Protein AF-A0A8S2KNG5-F1 (afdb_monomer)

Foldseek 3Di:
DWQLAFDFAWPLLLVLLVCCLVPFLLPCVVSVVVVPPDDPDDDDRDTHSFHDHDPDTAGATPVLSVLSVVLSVLLVVLSVCLVPDDPVVLLVSLVVNLVVLVVVLVVLCCVAVVVVVCVVPSYVDNDLLSLLNSLSSLVVVLVVLVRSLVSSLVSSVVSVPVDPDDDDDDDQDPSNVVSVVSSVVSSVSSVVSSVVSLVVLLVVLLVQLLVLLVPDDQDDDPVDPSLVSNLVSVVVSCVSNVVHHTLVSVLVSVQVSLVSNLVSVLVSCVVVVHDCPPDPSNVSVVRSVVSNVVSQLVRPSRVPRDSPSVCSCVVVVPPPPDPDD

Mean predicted aligned error: 8.54 Å

Organism: NCBI:txid1234261

InterPro domains:
  IPR012501 Vacuolar protein sorting-associated protein 54, C-terminal [PF07928] (55-207)
  IPR039745 Vacuolar protein sorting-associated protein 54 [PTHR12965] (1-303)

Structure (mmCIF, N/CA/C/O backbone):
data_AF-A0A8S2KNG5-F1
#
_entry.id   AF-A0A8S2KNG5-F1
#
loop_
_atom_site.group_PDB
_atom_site.id
_atom_site.type_symbol
_atom_site.label_atom_id
_atom_site.label_alt_id
_atom_site.label_comp_id
_atom_site.label_asym_id
_atom_site.label_entity_id
_atom_site.label_seq_id
_atom_site.pdbx_PDB_ins_code
_atom_site.Cartn_x
_atom_site.Cartn_y
_atom_site.Cartn_z
_atom_site.occupancy
_atom_site.B_iso_or_equiv
_atom_site.auth_seq_id
_atom_site.auth_comp_id
_atom_site.auth_asym_id
_atom_site.auth_atom_id
_atom_site.pdbx_PDB_model_num
ATOM 1 N N . SER A 1 1 ? -10.055 5.382 -20.028 1.00 69.31 1 SER A N 1
ATOM 2 C CA . SER A 1 1 ? -9.806 5.884 -18.661 1.00 69.31 1 SER A CA 1
ATOM 3 C C . SER A 1 1 ? -9.623 4.692 -17.727 1.00 69.31 1 SER A C 1
ATOM 5 O O . SER A 1 1 ? -10.227 3.654 -17.971 1.00 69.31 1 SER A O 1
ATOM 7 N N . GLU A 1 2 ? -8.730 4.788 -16.739 1.00 85.25 2 GLU A N 1
ATOM 8 C CA . GLU A 1 2 ? -8.385 3.677 -15.829 1.00 85.25 2 GLU A CA 1
ATOM 9 C C . GLU A 1 2 ? -9.417 3.536 -14.703 1.00 85.25 2 GLU A C 1
ATOM 11 O O . GLU A 1 2 ? -9.657 4.494 -13.975 1.00 85.25 2 GLU A O 1
ATOM 16 N N . GLN A 1 3 ? -10.007 2.349 -14.536 1.00 86.56 3 GLN A N 1
ATOM 17 C CA . GLN A 1 3 ? -11.081 2.114 -13.561 1.00 86.56 3 GLN A CA 1
ATOM 18 C C . GLN A 1 3 ? -10.587 1.622 -12.195 1.00 86.56 3 GLN A C 1
ATOM 20 O O . GLN A 1 3 ? -11.418 1.441 -11.303 1.00 86.56 3 GLN A O 1
ATOM 25 N N . TRP A 1 4 ? -9.278 1.397 -12.027 1.00 89.94 4 TRP A N 1
ATOM 26 C CA . TRP A 1 4 ? -8.682 0.905 -10.778 1.00 89.94 4 TRP A CA 1
ATOM 27 C C . TRP A 1 4 ? -9.330 -0.400 -10.313 1.00 89.94 4 TRP A C 1
ATOM 29 O O . TRP A 1 4 ? -9.795 -0.543 -9.181 1.00 89.94 4 TRP A O 1
ATOM 39 N N . ARG A 1 5 ? -9.392 -1.357 -11.239 1.00 90.12 5 ARG A N 1
ATOM 40 C CA . ARG A 1 5 ? -9.877 -2.715 -10.993 1.00 90.12 5 ARG A CA 1
ATOM 41 C C . ARG A 1 5 ? -8.753 -3.698 -11.250 1.00 90.12 5 ARG A C 1
ATOM 43 O O . ARG A 1 5 ? -7.925 -3.456 -12.122 1.00 90.12 5 ARG A O 1
ATOM 50 N N . GLN A 1 6 ? -8.770 -4.802 -10.511 1.00 90.75 6 GLN A N 1
ATOM 51 C CA . GLN A 1 6 ? -7.919 -5.946 -10.803 1.00 90.75 6 GLN A CA 1
ATOM 52 C C . GLN A 1 6 ? -8.128 -6.380 -12.252 1.00 90.75 6 GLN A C 1
ATOM 54 O O . GLN A 1 6 ? -9.269 -6.520 -12.704 1.00 90.75 6 GLN A O 1
ATOM 59 N N . VAL A 1 7 ? -7.022 -6.594 -12.951 1.00 90.75 7 VAL A N 1
ATOM 60 C CA . VAL A 1 7 ? -7.004 -7.227 -14.264 1.00 90.75 7 VAL A CA 1
ATOM 61 C C . VAL A 1 7 ? -6.206 -8.516 -14.210 1.00 90.75 7 VAL A C 1
ATOM 63 O O . VAL A 1 7 ? -5.315 -8.672 -13.377 1.00 90.75 7 VAL A O 1
ATOM 66 N N . GLN A 1 8 ? -6.537 -9.432 -15.114 1.00 90.31 8 GLN A N 1
ATOM 67 C CA . GLN A 1 8 ? -5.766 -10.652 -15.288 1.00 90.31 8 GLN A CA 1
ATOM 68 C C . GLN A 1 8 ? -4.401 -10.321 -15.877 1.00 90.31 8 GLN A C 1
ATOM 70 O O . GLN A 1 8 ? -4.278 -9.491 -16.780 1.00 90.31 8 GLN A O 1
ATOM 75 N N . VAL A 1 9 ? -3.384 -10.994 -15.360 1.00 89.56 9 VAL A N 1
ATOM 76 C CA . VAL A 1 9 ? -2.005 -10.868 -15.798 1.00 89.56 9 VAL A CA 1
ATOM 77 C C . VAL A 1 9 ? -1.760 -11.884 -16.913 1.00 89.56 9 VAL A C 1
ATOM 79 O O . VAL A 1 9 ? -1.853 -13.096 -16.683 1.00 89.56 9 VAL A O 1
ATOM 82 N N . PRO A 1 10 ? -1.461 -11.430 -18.144 1.00 89.06 10 PRO A N 1
ATOM 83 C CA . PRO A 1 10 ? -1.154 -12.336 -19.238 1.00 89.06 10 PRO A CA 1
ATOM 84 C C . PRO A 1 10 ? 0.074 -13.185 -18.907 1.00 89.06 10 PRO A C 1
ATOM 86 O O . PRO A 1 10 ? 1.085 -12.662 -18.438 1.00 89.06 10 PRO A O 1
ATOM 89 N N . ARG A 1 11 ? 0.023 -14.483 -19.221 1.00 86.19 11 ARG A N 1
ATOM 90 C CA . ARG A 1 11 ? 1.151 -15.402 -19.011 1.00 86.19 11 ARG A CA 1
ATOM 91 C C . ARG A 1 11 ? 2.477 -14.901 -19.606 1.00 86.19 11 ARG A C 1
ATOM 93 O O . ARG A 1 11 ? 3.472 -14.992 -18.895 1.00 86.19 11 ARG A O 1
ATOM 100 N N . PRO A 1 12 ? 2.520 -14.309 -20.820 1.00 86.81 12 PRO A N 1
ATOM 101 C CA . PRO A 1 12 ? 3.762 -13.743 -21.351 1.00 86.81 12 PRO A CA 1
ATOM 102 C C . PRO A 1 12 ? 4.354 -12.641 -20.464 1.00 86.81 12 PRO A C 1
ATOM 104 O O . PRO A 1 12 ? 5.568 -12.558 -20.316 1.00 86.81 12 PRO A O 1
ATOM 107 N N . LEU A 1 13 ? 3.504 -11.823 -19.832 1.00 89.44 13 LEU A N 1
ATOM 108 C CA . LEU A 1 13 ? 3.948 -10.779 -18.909 1.00 89.44 13 LEU A CA 1
ATOM 109 C C . LEU A 1 13 ? 4.536 -11.401 -17.640 1.00 89.44 13 LEU A C 1
ATOM 111 O O . LEU A 1 13 ? 5.607 -10.983 -17.215 1.00 89.44 13 LEU A O 1
ATOM 115 N N . GLN A 1 14 ? 3.897 -12.434 -17.083 1.00 92.12 14 GLN A N 1
ATOM 116 C CA . GLN A 1 14 ? 4.452 -13.159 -15.936 1.00 92.12 14 GLN A CA 1
ATOM 117 C C . GLN A 1 14 ? 5.803 -13.806 -16.275 1.00 92.12 14 GLN A C 1
ATOM 119 O O . GLN A 1 14 ? 6.742 -13.683 -15.503 1.00 92.12 14 GLN A O 1
ATOM 124 N N . THR A 1 15 ? 5.947 -14.411 -17.457 1.00 89.94 15 THR A N 1
ATOM 125 C CA . THR A 1 15 ? 7.233 -14.970 -17.904 1.00 89.94 15 THR A CA 1
ATOM 126 C C . THR A 1 15 ? 8.327 -13.902 -17.995 1.00 89.94 15 THR A C 1
ATOM 128 O O . THR A 1 15 ? 9.471 -14.169 -17.632 1.00 89.94 15 THR A O 1
ATOM 131 N N . LEU A 1 16 ? 7.991 -12.682 -18.429 1.00 91.25 16 LEU A N 1
ATOM 132 C CA . LEU A 1 16 ? 8.929 -11.555 -18.427 1.00 91.25 16 LEU A CA 1
ATOM 133 C C . LEU A 1 16 ? 9.311 -11.137 -17.000 1.00 91.25 16 LEU A C 1
ATOM 135 O O . LEU A 1 16 ? 10.488 -10.897 -16.741 1.00 91.25 16 LEU A O 1
ATOM 139 N N . VAL A 1 17 ? 8.350 -11.097 -16.071 1.00 93.06 17 VAL A N 1
ATOM 140 C CA . VAL A 1 17 ? 8.605 -10.840 -14.642 1.00 93.06 17 VAL A CA 1
ATOM 141 C C . VAL A 1 17 ? 9.570 -11.879 -14.065 1.00 93.06 17 VAL A C 1
ATOM 143 O O . VAL A 1 17 ? 10.596 -11.501 -13.497 1.00 93.06 17 VAL A O 1
ATOM 146 N N . ASP A 1 18 ? 9.288 -13.168 -14.270 1.00 92.19 18 ASP A N 1
ATOM 147 C CA . ASP A 1 18 ? 10.110 -14.280 -13.776 1.00 92.19 18 ASP A CA 1
ATOM 148 C C . ASP A 1 18 ? 11.538 -14.202 -14.335 1.00 92.19 18 ASP A C 1
ATOM 150 O O . ASP A 1 18 ? 12.525 -14.369 -13.615 1.00 92.19 18 ASP A O 1
ATOM 154 N N . HIS A 1 19 ? 11.661 -13.881 -15.624 1.00 91.44 19 HIS A N 1
ATOM 155 C CA . HIS A 1 19 ? 12.951 -13.728 -16.278 1.00 91.44 19 HIS A CA 1
ATOM 156 C C . HIS A 1 19 ? 13.744 -12.531 -15.750 1.00 91.44 19 HIS A C 1
ATOM 158 O O . HIS A 1 19 ? 14.931 -12.666 -15.467 1.00 91.44 19 HIS A O 1
ATOM 164 N N . ILE A 1 20 ? 13.115 -11.362 -15.589 1.00 92.88 20 ILE A N 1
ATOM 165 C CA . ILE A 1 20 ? 13.776 -10.178 -15.017 1.00 92.88 20 ILE A CA 1
ATOM 166 C C . ILE A 1 20 ? 14.240 -10.459 -13.588 1.00 92.88 20 ILE A C 1
ATOM 168 O O . ILE A 1 20 ? 15.324 -10.025 -13.197 1.00 92.88 20 ILE A O 1
ATOM 172 N N . GLN A 1 21 ? 13.447 -11.198 -12.813 1.00 91.06 21 GLN A N 1
ATOM 173 C CA . GLN A 1 21 ? 13.798 -11.566 -11.447 1.00 91.06 21 GLN A CA 1
ATOM 174 C C . GLN A 1 21 ? 15.063 -12.432 -11.389 1.00 91.06 21 GLN A C 1
ATOM 176 O O . GLN A 1 21 ? 15.907 -12.202 -10.524 1.00 91.06 21 GLN A O 1
ATOM 181 N N . LEU A 1 22 ? 15.195 -13.408 -12.291 1.00 90.00 22 LEU A N 1
ATOM 182 C CA . LEU A 1 22 ? 16.331 -14.334 -12.318 1.00 90.00 22 LEU A CA 1
ATOM 183 C C . LEU A 1 22 ? 17.567 -13.740 -13.004 1.00 90.00 22 LEU A C 1
ATOM 185 O O . LEU A 1 22 ? 18.679 -13.890 -12.507 1.00 90.00 22 LEU A O 1
ATOM 189 N N . ASN A 1 23 ? 17.366 -13.055 -14.131 1.00 88.38 23 ASN A N 1
ATOM 190 C CA . ASN A 1 23 ? 18.429 -12.732 -15.084 1.00 88.38 23 ASN A CA 1
ATOM 191 C C . ASN A 1 23 ? 18.629 -11.221 -15.295 1.00 88.38 23 ASN A C 1
ATOM 193 O O . ASN A 1 23 ? 19.585 -10.820 -15.958 1.00 88.38 23 ASN A O 1
ATOM 197 N N . GLY A 1 24 ? 17.739 -10.370 -14.777 1.00 87.38 24 GLY A N 1
ATOM 198 C CA . GLY A 1 24 ? 17.749 -8.927 -15.031 1.00 87.38 24 GLY A CA 1
ATOM 199 C C . GLY A 1 24 ? 17.284 -8.540 -16.443 1.00 87.38 24 GLY A C 1
ATOM 200 O O . GLY A 1 24 ? 16.958 -9.383 -17.280 1.00 87.38 24 GLY A O 1
ATOM 201 N N . PHE A 1 25 ? 17.243 -7.231 -16.714 1.00 88.44 25 PHE A N 1
ATOM 202 C CA . PHE A 1 25 ? 16.738 -6.699 -17.988 1.00 88.44 25 PHE A CA 1
ATOM 203 C C . PHE A 1 25 ? 17.677 -6.925 -19.179 1.00 88.44 25 PHE A C 1
ATOM 205 O O . PHE A 1 25 ? 17.204 -7.068 -20.299 1.00 88.44 25 PHE A O 1
ATOM 212 N N . ILE A 1 26 ? 18.991 -6.999 -18.949 1.00 81.69 26 ILE A N 1
ATOM 213 C CA . ILE A 1 26 ? 19.985 -7.124 -20.030 1.00 81.69 26 ILE A CA 1
ATOM 214 C C . ILE A 1 26 ? 19.892 -8.457 -20.790 1.00 81.69 26 ILE A C 1
ATOM 216 O O . ILE A 1 26 ? 20.353 -8.562 -21.917 1.00 81.69 26 ILE A O 1
ATOM 220 N N . ASN A 1 27 ? 19.276 -9.475 -20.184 1.00 79.31 27 ASN A N 1
ATOM 221 C CA . ASN A 1 27 ? 19.134 -10.806 -20.772 1.00 79.31 27 ASN A CA 1
ATOM 222 C C . ASN A 1 27 ? 17.769 -11.022 -21.457 1.00 79.31 27 ASN A C 1
ATOM 224 O O . ASN A 1 27 ? 17.483 -12.126 -21.914 1.00 79.31 27 ASN A O 1
ATOM 228 N N . ILE A 1 28 ? 16.889 -10.012 -21.491 1.00 77.25 28 ILE A N 1
ATOM 229 C CA . ILE A 1 28 ? 15.501 -10.159 -21.973 1.00 77.25 28 ILE A CA 1
ATOM 230 C C . ILE A 1 28 ? 15.413 -10.518 -23.466 1.00 77.25 28 ILE A C 1
ATOM 232 O O . ILE A 1 28 ? 14.434 -11.143 -23.879 1.00 77.25 28 ILE A O 1
ATOM 236 N N . ASP A 1 29 ? 16.415 -10.171 -24.274 1.00 65.12 29 ASP A N 1
ATOM 237 C CA . ASP A 1 29 ? 16.400 -10.353 -25.735 1.00 65.12 29 ASP A CA 1
ATOM 238 C C . ASP A 1 29 ? 16.206 -11.818 -26.175 1.00 65.12 29 ASP A C 1
ATOM 240 O O . ASP A 1 29 ? 15.740 -12.092 -27.281 1.00 65.12 29 ASP A O 1
ATOM 244 N N . GLN A 1 30 ? 16.501 -12.781 -25.296 1.00 55.75 30 GLN A N 1
ATOM 245 C CA . GLN A 1 30 ? 16.321 -14.209 -25.570 1.00 55.75 30 GLN A CA 1
ATOM 246 C C . GLN A 1 30 ? 14.852 -14.666 -25.537 1.00 55.75 30 GLN A C 1
ATOM 248 O O . GLN A 1 30 ? 14.529 -15.713 -26.095 1.00 55.75 30 GLN A O 1
ATOM 253 N N . LEU A 1 31 ? 13.950 -13.899 -24.913 1.00 59.91 31 LEU A N 1
ATOM 254 C CA . LEU A 1 31 ? 12.523 -14.234 -24.811 1.00 59.91 31 LEU A CA 1
ATOM 255 C C . LEU A 1 31 ? 11.660 -13.591 -25.902 1.00 59.91 31 LEU A C 1
ATOM 257 O O . LEU A 1 31 ? 10.589 -14.111 -26.219 1.00 59.91 31 LEU A O 1
ATOM 261 N N . SER A 1 32 ? 12.097 -12.475 -26.489 1.00 50.78 32 SER A N 1
ATOM 262 C CA . SER A 1 32 ? 11.329 -11.762 -27.518 1.00 50.78 32 SER A CA 1
ATOM 263 C C . SER A 1 32 ? 11.305 -12.522 -28.849 1.00 50.78 32 SER A C 1
ATOM 265 O O . SER A 1 32 ? 10.243 -12.614 -29.464 1.00 50.78 32 SER A O 1
ATOM 267 N N . MET A 1 33 ? 12.408 -13.178 -29.243 1.00 41.44 33 MET A N 1
ATOM 268 C CA . MET A 1 33 ? 12.454 -14.019 -30.455 1.00 41.44 33 MET A CA 1
ATOM 269 C C . MET A 1 33 ? 11.446 -15.182 -30.426 1.00 41.44 33 MET A C 1
ATOM 271 O O . MET A 1 33 ? 10.943 -15.596 -31.472 1.00 41.44 33 MET A O 1
ATOM 275 N N . THR A 1 34 ? 11.094 -15.674 -29.239 1.00 40.47 34 THR A N 1
ATOM 276 C CA . THR A 1 34 ? 10.158 -16.790 -29.040 1.00 40.47 34 THR A CA 1
ATOM 277 C C . THR A 1 34 ? 8.694 -16.348 -29.022 1.00 40.47 34 THR A C 1
ATOM 279 O O . THR A 1 34 ? 7.825 -17.118 -29.423 1.00 40.47 34 THR A O 1
ATOM 282 N N . ILE A 1 35 ? 8.403 -15.108 -28.608 1.00 47.16 35 ILE A N 1
ATOM 283 C CA . ILE A 1 35 ? 7.032 -14.565 -28.576 1.00 47.16 35 ILE A CA 1
ATOM 284 C C . ILE A 1 35 ? 6.570 -14.140 -29.983 1.00 47.16 35 ILE A C 1
ATOM 286 O O . ILE A 1 35 ? 5.381 -14.227 -30.285 1.00 47.16 35 ILE A O 1
ATOM 290 N N . THR A 1 36 ? 7.485 -13.732 -30.874 1.00 38.91 36 THR A N 1
ATOM 291 C CA . THR A 1 36 ? 7.132 -13.274 -32.235 1.00 38.91 36 THR A CA 1
ATOM 292 C C . THR A 1 36 ? 7.052 -14.394 -33.283 1.00 38.91 36 THR A C 1
ATOM 294 O O . THR A 1 36 ? 6.462 -14.174 -34.336 1.00 38.91 36 THR A O 1
ATOM 297 N N . THR A 1 37 ? 7.605 -15.592 -33.037 1.00 35.81 37 THR A N 1
ATOM 298 C CA . THR A 1 37 ? 7.757 -16.614 -34.099 1.00 35.81 37 THR A CA 1
ATOM 299 C C . THR A 1 37 ? 6.880 -17.859 -33.996 1.00 35.81 37 THR A C 1
ATOM 301 O O . THR A 1 37 ? 6.875 -18.626 -34.948 1.00 35.81 37 THR A O 1
ATOM 304 N N . ASN A 1 38 ? 6.065 -18.061 -32.953 1.00 39.00 38 ASN A N 1
ATOM 305 C CA . ASN A 1 38 ? 5.137 -19.201 -32.916 1.00 39.00 38 ASN A CA 1
ATOM 306 C C . ASN A 1 38 ? 3.856 -18.904 -32.121 1.00 39.00 38 ASN A C 1
ATOM 308 O O . ASN A 1 38 ? 3.900 -18.802 -30.900 1.00 39.00 38 ASN A O 1
ATOM 312 N N . SER A 1 39 ? 2.698 -18.850 -32.794 1.00 39.12 39 SER A N 1
ATOM 313 C CA . SER A 1 39 ? 1.444 -19.442 -32.276 1.00 39.12 39 SER A CA 1
ATOM 314 C C . SER A 1 39 ? 0.270 -19.357 -33.267 1.00 39.12 39 SER A C 1
ATOM 316 O O . SER A 1 39 ? -0.765 -18.751 -33.010 1.00 39.12 39 SER A O 1
ATOM 318 N N . THR A 1 40 ? 0.364 -20.098 -34.370 1.00 39.28 40 THR A N 1
ATOM 319 C CA . THR A 1 40 ? -0.809 -20.809 -34.905 1.00 39.28 40 THR A CA 1
ATOM 320 C C . THR A 1 40 ? -0.813 -22.223 -34.335 1.00 39.28 40 THR A C 1
ATOM 322 O O . THR A 1 40 ? -0.453 -23.138 -35.054 1.00 39.28 40 THR A O 1
ATOM 325 N N . THR A 1 41 ? -1.168 -22.394 -33.053 1.00 34.88 41 THR A N 1
ATOM 326 C CA . THR A 1 41 ? -1.699 -23.659 -32.488 1.00 34.88 41 THR A CA 1
ATOM 327 C C . THR A 1 41 ? -2.029 -23.527 -30.991 1.00 34.88 41 THR A C 1
ATOM 329 O O . THR A 1 41 ? -1.145 -23.402 -30.153 1.00 34.88 41 THR A O 1
ATOM 332 N N . THR A 1 42 ? -3.332 -23.586 -30.693 1.00 38.69 42 THR A N 1
ATOM 333 C CA . THR A 1 42 ? -3.996 -24.327 -29.595 1.00 38.69 42 THR A CA 1
ATOM 334 C C . THR A 1 42 ? -3.527 -24.189 -28.127 1.00 38.69 42 THR A C 1
ATOM 336 O O . THR A 1 42 ? -2.553 -24.799 -27.703 1.00 38.69 42 THR A O 1
ATOM 339 N N . ASN A 1 43 ? -4.392 -23.557 -27.318 1.00 43.69 43 ASN A N 1
ATOM 340 C CA . ASN A 1 43 ? -4.784 -23.950 -25.948 1.00 43.69 43 ASN A CA 1
ATOM 341 C C . ASN A 1 43 ? -3.730 -24.046 -24.817 1.00 43.69 43 ASN A C 1
ATOM 343 O O . ASN A 1 43 ? -3.741 -25.008 -24.051 1.00 43.69 43 ASN A O 1
ATOM 347 N N . SER A 1 44 ? -2.932 -22.997 -24.581 1.00 42.50 44 SER A N 1
ATOM 348 C CA . SER A 1 44 ? -2.271 -22.807 -23.267 1.00 42.50 44 SER A CA 1
ATOM 349 C C . SER A 1 44 ? -2.092 -21.345 -22.813 1.00 42.50 44 SER A C 1
ATOM 351 O O . SER A 1 44 ? -1.206 -21.047 -22.005 1.00 42.50 44 SER A O 1
ATOM 353 N N . ASN A 1 45 ? -2.946 -20.429 -23.288 1.00 50.03 45 ASN A N 1
ATOM 354 C CA . ASN A 1 45 ? -3.016 -19.028 -22.840 1.00 50.03 45 ASN A CA 1
ATOM 355 C C . ASN A 1 45 ? -3.823 -18.897 -21.538 1.00 50.03 45 ASN A C 1
ATOM 357 O O . ASN A 1 45 ? -4.840 -18.211 -21.492 1.00 50.03 45 ASN A O 1
ATOM 361 N N . ILE A 1 46 ? -3.411 -19.592 -20.480 1.00 57.69 46 ILE A N 1
ATOM 362 C CA . ILE A 1 46 ? -4.032 -19.422 -19.163 1.00 57.69 46 ILE A CA 1
ATOM 363 C C . ILE A 1 46 ? -3.430 -18.150 -18.558 1.00 57.69 46 ILE A C 1
ATOM 365 O O . ILE A 1 46 ? -2.258 -18.132 -18.189 1.00 57.69 46 ILE A O 1
ATOM 369 N N . SER A 1 47 ? -4.195 -17.060 -18.562 1.00 62.44 47 SER A N 1
ATOM 370 C CA . SER A 1 47 ? -3.886 -15.839 -17.817 1.00 62.44 47 SER A CA 1
ATOM 371 C C . SER A 1 47 ? -4.003 -16.103 -16.317 1.00 62.44 47 SER A C 1
ATOM 373 O O . SER A 1 47 ? -4.948 -16.767 -15.892 1.00 62.44 47 SER A O 1
ATOM 375 N N . ASN A 1 48 ? -3.080 -15.563 -15.524 1.00 72.06 48 ASN A N 1
ATOM 376 C CA . ASN A 1 48 ? -3.165 -15.634 -14.067 1.00 72.06 48 ASN A CA 1
ATOM 377 C C . ASN A 1 48 ? -4.008 -14.464 -13.545 1.00 72.06 48 ASN A C 1
ATOM 379 O O . ASN A 1 48 ? -4.012 -13.384 -14.134 1.00 72.06 48 ASN A O 1
ATOM 383 N N . ASP A 1 49 ? -4.698 -14.641 -12.421 1.00 79.94 49 ASP A N 1
ATOM 384 C CA . ASP A 1 49 ? -5.484 -13.554 -11.819 1.00 79.94 49 ASP A CA 1
ATOM 385 C C . ASP A 1 49 ? -4.604 -12.482 -11.148 1.00 79.94 49 ASP A C 1
ATOM 387 O O . ASP A 1 49 ? -5.061 -11.361 -10.906 1.00 79.94 49 ASP A O 1
ATOM 391 N N . CYS A 1 50 ? -3.341 -12.802 -10.864 1.00 87.56 50 CYS A N 1
ATOM 392 C CA . CYS A 1 50 ? -2.361 -11.932 -10.222 1.00 87.56 50 CYS A CA 1
ATOM 393 C C . CYS A 1 50 ? -0.949 -12.158 -10.784 1.00 87.56 50 CYS A C 1
ATOM 395 O O . CYS A 1 50 ? -0.660 -13.188 -11.396 1.00 87.56 50 CYS A O 1
ATOM 397 N N . ALA A 1 51 ? -0.081 -11.161 -10.595 1.00 90.94 51 ALA A N 1
ATOM 398 C CA . ALA A 1 51 ? 1.344 -11.283 -10.876 1.00 90.94 51 ALA A CA 1
ATOM 399 C C . ALA A 1 51 ? 2.062 -11.854 -9.649 1.00 90.94 51 ALA A C 1
ATOM 401 O O . ALA A 1 51 ? 1.649 -11.608 -8.516 1.00 90.94 51 ALA A O 1
ATOM 402 N N . HIS A 1 52 ? 3.156 -12.573 -9.862 1.00 92.94 52 HIS A N 1
ATOM 403 C CA . HIS A 1 52 ? 3.984 -13.122 -8.794 1.00 92.94 52 HIS A CA 1
ATOM 404 C C . HIS A 1 52 ? 5.392 -12.540 -8.884 1.00 92.94 52 HIS A C 1
ATOM 406 O O . HIS A 1 52 ? 5.998 -12.566 -9.951 1.00 92.94 52 HIS A O 1
ATOM 412 N N . ILE A 1 53 ? 5.899 -11.999 -7.778 1.00 92.38 53 ILE A N 1
ATOM 413 C CA . ILE A 1 53 ? 7.295 -11.569 -7.652 1.00 92.38 53 ILE A CA 1
ATOM 414 C C . ILE A 1 53 ? 7.830 -12.196 -6.374 1.00 92.38 53 ILE A C 1
ATOM 416 O O . ILE A 1 53 ? 7.289 -11.964 -5.294 1.00 92.38 53 ILE A O 1
ATOM 420 N N . GLN A 1 54 ? 8.900 -12.977 -6.494 1.00 87.31 54 GLN A N 1
ATOM 421 C CA . GLN A 1 54 ? 9.482 -13.750 -5.398 1.00 87.31 54 GLN A CA 1
ATOM 422 C C . GLN A 1 54 ? 8.410 -14.614 -4.709 1.00 87.31 54 GLN A C 1
ATOM 424 O O . GLN A 1 54 ? 7.866 -15.518 -5.337 1.00 87.31 54 GLN A O 1
ATOM 429 N N . ASN A 1 55 ? 8.085 -14.316 -3.448 1.00 85.69 55 ASN A N 1
ATOM 430 C CA . ASN A 1 55 ? 7.053 -15.004 -2.668 1.00 85.69 55 ASN A CA 1
ATOM 431 C C . ASN A 1 55 ? 5.782 -14.156 -2.482 1.00 85.69 55 ASN A C 1
ATOM 433 O O . ASN A 1 55 ? 4.905 -14.522 -1.701 1.00 85.69 55 ASN A O 1
ATOM 437 N N . GLU A 1 56 ? 5.669 -13.023 -3.174 1.00 90.88 56 GLU A N 1
ATOM 438 C CA . GLU A 1 56 ? 4.526 -12.125 -3.070 1.00 90.88 56 GLU A CA 1
ATOM 439 C C . GLU A 1 56 ? 3.610 -12.191 -4.292 1.00 90.88 56 GLU A C 1
ATOM 441 O O . GLU A 1 56 ? 4.041 -12.342 -5.437 1.00 90.88 56 GLU A O 1
ATOM 446 N N . THR A 1 57 ? 2.314 -12.010 -4.032 1.00 92.38 57 THR A N 1
ATOM 447 C CA . THR A 1 57 ? 1.286 -11.878 -5.067 1.00 92.38 57 THR A CA 1
ATOM 448 C C . THR A 1 57 ? 0.906 -10.411 -5.245 1.00 92.38 57 THR A C 1
ATOM 450 O O . THR A 1 57 ? 0.725 -9.666 -4.280 1.00 92.38 57 THR A O 1
ATOM 453 N N . PHE A 1 58 ? 0.804 -9.967 -6.490 1.00 95.25 58 PHE A N 1
ATOM 454 C CA . PHE A 1 58 ? 0.506 -8.595 -6.873 1.00 95.25 58 PHE A CA 1
ATOM 455 C C . PHE A 1 58 ? -0.807 -8.558 -7.647 1.00 95.25 58 PHE A C 1
ATOM 457 O O . PHE A 1 58 ? -0.919 -9.066 -8.764 1.00 95.25 58 PHE A O 1
ATOM 464 N N . ILE A 1 59 ? -1.807 -7.918 -7.046 1.00 94.12 59 ILE A N 1
ATOM 465 C CA . ILE A 1 59 ? -3.052 -7.566 -7.722 1.00 94.12 59 ILE A CA 1
ATOM 466 C C . ILE A 1 59 ? -2.850 -6.202 -8.369 1.00 94.12 59 ILE A C 1
ATOM 468 O O . ILE A 1 59 ? -2.520 -5.239 -7.677 1.00 94.12 59 ILE A O 1
ATOM 472 N N . LEU A 1 60 ? -3.036 -6.119 -9.687 1.00 94.50 60 LEU A N 1
ATOM 473 C CA . LEU A 1 60 ? -2.631 -4.951 -10.468 1.00 94.50 60 LEU A CA 1
ATOM 474 C C . LEU A 1 60 ? -3.785 -4.377 -11.303 1.00 94.50 60 LEU A C 1
ATOM 476 O O . LEU A 1 60 ? -4.622 -5.137 -11.800 1.00 94.50 60 LEU A O 1
ATOM 480 N N . PRO A 1 61 ? -3.839 -3.043 -11.477 1.00 95.06 61 PRO A N 1
ATOM 481 C CA . PRO A 1 61 ? -4.687 -2.396 -12.470 1.00 95.06 61 PRO A CA 1
ATOM 482 C C . PRO A 1 61 ? -4.055 -2.428 -13.870 1.00 95.06 61 PRO A C 1
ATOM 484 O O . PRO A 1 61 ? -2.846 -2.598 -14.032 1.00 95.06 61 PRO A O 1
ATOM 487 N N . ASN A 1 62 ? -4.868 -2.198 -14.904 1.00 92.81 62 ASN A N 1
ATOM 488 C CA . ASN A 1 62 ? -4.427 -2.256 -16.304 1.00 92.81 62 ASN A CA 1
ATOM 489 C C . ASN A 1 62 ? -3.316 -1.245 -16.629 1.00 92.81 62 ASN A C 1
ATOM 491 O O . ASN A 1 62 ? -2.384 -1.554 -17.370 1.00 92.81 62 ASN A O 1
ATOM 495 N N . CYS A 1 63 ? -3.394 -0.035 -16.072 1.00 94.56 63 CYS A N 1
ATOM 496 C CA . CYS A 1 63 ? -2.364 0.987 -16.236 1.00 94.56 63 CYS A CA 1
ATOM 497 C C . CYS A 1 63 ? -0.979 0.525 -15.760 1.00 94.56 63 CYS A C 1
ATOM 499 O O . CYS A 1 63 ? 0.014 0.906 -16.376 1.00 94.56 63 CYS A O 1
ATOM 501 N N . CYS A 1 64 ? -0.913 -0.326 -14.731 1.00 96.31 64 CYS A N 1
ATOM 502 C CA . CYS A 1 64 ? 0.337 -0.889 -14.230 1.00 96.31 64 CYS A CA 1
ATOM 503 C C . CYS A 1 64 ? 0.965 -1.825 -15.264 1.00 96.31 64 CYS A C 1
ATOM 505 O O . CYS A 1 64 ? 2.135 -1.670 -15.598 1.00 96.31 64 CYS A O 1
ATOM 507 N N . LEU A 1 65 ? 0.166 -2.734 -15.838 1.00 94.00 65 LEU A N 1
ATOM 508 C CA . LEU A 1 65 ? 0.640 -3.664 -16.867 1.00 94.00 65 LEU A CA 1
ATOM 509 C C . LEU A 1 65 ? 1.139 -2.919 -18.108 1.00 94.00 65 LEU A C 1
ATOM 511 O O . LEU A 1 65 ? 2.201 -3.236 -18.630 1.00 94.00 65 LEU A O 1
ATOM 515 N N . LYS A 1 66 ? 0.412 -1.883 -18.542 1.00 94.50 66 LYS A N 1
ATOM 516 C CA . LYS A 1 66 ? 0.826 -1.039 -19.672 1.00 94.50 66 LYS A CA 1
ATOM 517 C C . LYS A 1 66 ? 2.121 -0.287 -19.396 1.00 94.50 66 LYS A C 1
ATOM 519 O O . LYS A 1 66 ? 2.982 -0.236 -20.266 1.00 94.50 66 LYS A O 1
ATOM 524 N N . LEU A 1 67 ? 2.260 0.295 -18.203 1.00 96.88 67 LEU A N 1
ATOM 525 C CA . LEU A 1 67 ? 3.504 0.951 -17.809 1.00 96.88 67 LEU A CA 1
ATOM 526 C C . LEU A 1 67 ? 4.660 -0.050 -17.778 1.00 96.88 67 LEU A C 1
ATOM 528 O O . LEU A 1 67 ? 5.746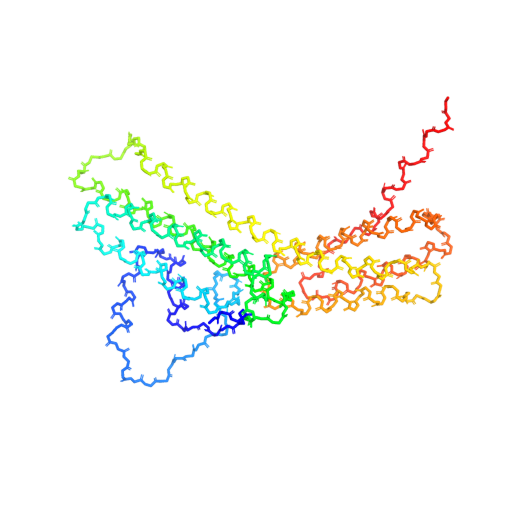 0.269 -18.244 1.00 96.88 67 LEU A O 1
ATOM 532 N N . PHE A 1 68 ? 4.422 -1.262 -17.281 1.00 96.00 68 PHE A N 1
ATOM 533 C CA . PHE A 1 68 ? 5.422 -2.319 -17.276 1.00 96.00 68 PHE A CA 1
ATOM 534 C C . PHE A 1 68 ? 5.858 -2.724 -18.688 1.00 96.00 68 PHE A C 1
ATOM 536 O O . PHE A 1 68 ? 7.051 -2.859 -18.931 1.00 96.00 68 PHE A O 1
ATOM 543 N N . THR A 1 69 ? 4.931 -2.827 -19.644 1.00 94.19 69 THR A N 1
ATOM 544 C CA . THR A 1 69 ? 5.285 -3.034 -21.058 1.00 94.19 69 THR A CA 1
ATOM 545 C C . THR A 1 69 ? 6.158 -1.899 -21.592 1.00 94.19 69 THR A C 1
ATOM 547 O O . THR A 1 69 ? 7.200 -2.171 -22.170 1.00 94.19 69 THR A O 1
ATOM 550 N N . ILE A 1 70 ? 5.807 -0.639 -21.309 1.00 95.62 70 ILE A N 1
ATOM 551 C CA . ILE A 1 70 ? 6.627 0.518 -21.708 1.00 95.62 70 ILE A CA 1
ATOM 552 C C . ILE A 1 70 ? 8.032 0.432 -21.092 1.00 95.62 70 ILE A C 1
ATOM 554 O O . ILE A 1 70 ? 9.017 0.667 -21.781 1.00 95.62 70 ILE A O 1
ATOM 558 N N . ILE A 1 71 ? 8.149 0.072 -19.810 1.00 96.12 71 ILE A N 1
ATOM 559 C CA . ILE A 1 71 ? 9.446 -0.134 -19.147 1.00 96.12 71 ILE A CA 1
ATOM 560 C C . ILE A 1 71 ? 10.279 -1.174 -19.904 1.00 96.12 71 ILE A C 1
ATOM 562 O O . ILE A 1 71 ? 11.451 -0.927 -20.186 1.00 96.12 71 ILE A O 1
ATOM 566 N N . ILE A 1 72 ? 9.677 -2.318 -20.241 1.00 94.06 72 ILE A N 1
ATOM 567 C CA . ILE A 1 72 ? 10.349 -3.390 -20.980 1.00 94.06 72 ILE A CA 1
ATOM 568 C C . ILE A 1 72 ? 10.817 -2.890 -22.345 1.00 94.06 72 ILE A C 1
ATOM 570 O O . ILE A 1 72 ? 11.986 -3.084 -22.667 1.00 94.06 72 ILE A O 1
ATOM 574 N N . ASP A 1 73 ? 9.957 -2.208 -23.101 1.00 92.56 73 ASP A N 1
ATOM 575 C CA . ASP A 1 73 ? 10.291 -1.686 -24.429 1.00 92.56 73 ASP A CA 1
ATOM 576 C C . ASP A 1 73 ? 11.488 -0.723 -24.367 1.00 92.56 73 ASP A C 1
ATOM 578 O O . ASP A 1 73 ? 12.394 -0.790 -25.198 1.00 92.56 73 ASP A O 1
ATOM 582 N N . TYR A 1 74 ? 11.543 0.145 -23.349 1.00 94.75 74 TYR A N 1
ATOM 583 C CA . TYR A 1 74 ? 12.670 1.059 -23.141 1.00 94.75 74 TYR A CA 1
ATOM 584 C C . TYR A 1 74 ? 13.969 0.317 -22.801 1.00 94.75 74 TYR A C 1
ATOM 586 O O . TYR A 1 74 ? 15.011 0.649 -23.365 1.00 94.75 74 TYR A O 1
ATOM 594 N N . CYS A 1 75 ? 13.917 -0.685 -21.919 1.00 93.56 75 CYS A N 1
ATOM 595 C CA . CYS A 1 75 ? 15.088 -1.486 -21.549 1.00 93.56 75 CYS A CA 1
ATOM 596 C C . CYS A 1 75 ? 15.585 -2.376 -22.703 1.00 93.56 75 CYS A C 1
ATOM 598 O O . CYS A 1 75 ? 16.789 -2.517 -22.919 1.00 93.56 75 CYS A O 1
ATOM 600 N N . GLN A 1 76 ? 14.677 -2.958 -23.486 1.00 90.94 76 GLN A N 1
ATOM 601 C CA . GLN A 1 76 ? 15.031 -3.706 -24.694 1.00 90.94 76 GLN A CA 1
ATOM 602 C C . GLN A 1 76 ? 15.659 -2.782 -25.736 1.00 90.94 76 GLN A C 1
ATOM 604 O O . GLN A 1 76 ? 16.706 -3.096 -26.292 1.00 90.94 76 GLN A O 1
ATOM 609 N N . CYS A 1 77 ? 15.075 -1.601 -25.955 1.00 90.69 77 CYS A N 1
ATOM 610 C CA . CYS A 1 77 ? 15.622 -0.604 -26.869 1.00 90.69 77 CYS A CA 1
ATOM 611 C C . CYS A 1 77 ? 17.039 -0.173 -26.458 1.00 90.69 77 CYS A C 1
ATOM 613 O O . CYS A 1 77 ? 17.939 -0.145 -27.299 1.00 90.69 77 CYS A O 1
ATOM 615 N N . SER A 1 78 ? 17.285 0.090 -25.167 1.00 90.88 78 SER A N 1
ATOM 616 C CA . SER A 1 78 ? 18.637 0.401 -24.689 1.00 90.88 78 SER A CA 1
ATOM 617 C C . SER A 1 78 ? 19.603 -0.771 -24.853 1.00 90.88 78 SER A C 1
ATOM 619 O O . SER A 1 78 ? 20.752 -0.543 -25.222 1.00 90.88 78 SER A O 1
ATOM 621 N N . THR A 1 79 ? 19.151 -2.012 -24.650 1.00 89.31 79 THR A N 1
ATOM 622 C CA . THR A 1 79 ? 19.976 -3.217 -24.867 1.00 89.31 79 THR A CA 1
ATOM 623 C C . THR A 1 79 ? 20.317 -3.419 -26.345 1.00 89.31 79 THR A C 1
ATOM 625 O O . THR A 1 79 ? 21.459 -3.689 -26.699 1.00 89.31 79 THR A O 1
ATOM 628 N N . PHE A 1 80 ? 19.364 -3.209 -27.247 1.00 87.31 80 PHE A N 1
ATOM 629 C CA . PHE A 1 80 ? 19.612 -3.330 -28.680 1.00 87.31 80 PHE A CA 1
ATOM 630 C C . PHE A 1 80 ? 20.579 -2.248 -29.193 1.00 87.31 80 PHE A C 1
ATOM 632 O O . PHE A 1 80 ? 21.441 -2.506 -30.033 1.00 87.31 80 PHE A O 1
ATOM 639 N N . LEU A 1 81 ? 20.459 -1.020 -28.678 1.00 86.81 81 LEU A N 1
ATOM 640 C CA . LEU A 1 81 ? 21.222 0.126 -29.171 1.00 86.81 81 LEU A CA 1
ATOM 641 C C . LEU A 1 81 ? 22.596 0.306 -28.513 1.00 86.81 81 LEU A C 1
ATOM 643 O O . LEU A 1 81 ? 23.430 0.995 -29.108 1.00 86.81 81 LEU A O 1
ATOM 647 N N . TYR A 1 82 ? 22.876 -0.274 -27.334 1.00 83.81 82 TYR A N 1
ATOM 648 C CA . TYR A 1 82 ? 24.109 0.053 -26.590 1.00 83.81 82 TYR A CA 1
ATOM 649 C C . TYR A 1 82 ? 25.399 -0.279 -27.353 1.00 83.81 82 TYR A C 1
ATOM 651 O O . TYR A 1 82 ? 26.411 0.387 -27.141 1.00 83.81 82 TYR A O 1
ATOM 659 N N . ILE A 1 83 ? 25.371 -1.286 -28.234 1.00 79.00 83 ILE A N 1
ATOM 660 C CA . ILE A 1 83 ? 26.535 -1.711 -29.032 1.00 79.00 83 ILE A CA 1
ATOM 661 C C . ILE A 1 83 ? 26.781 -0.753 -30.206 1.00 79.00 83 ILE A C 1
ATOM 663 O O . ILE A 1 83 ? 27.923 -0.521 -30.598 1.00 79.00 83 ILE A O 1
ATOM 667 N N . HIS A 1 84 ? 25.714 -0.194 -30.780 1.00 80.06 84 HIS A N 1
ATOM 668 C CA . HIS A 1 84 ? 25.756 0.509 -32.065 1.00 80.06 84 HIS A CA 1
ATOM 669 C C . HIS A 1 84 ? 25.643 2.031 -31.952 1.00 80.06 84 HIS A C 1
ATOM 671 O O . HIS A 1 84 ? 25.751 2.724 -32.963 1.00 80.06 84 HIS A O 1
ATOM 677 N N . THR A 1 85 ? 25.408 2.567 -30.752 1.00 78.88 85 THR A N 1
ATOM 678 C CA . THR A 1 85 ? 25.140 3.995 -30.552 1.00 78.88 85 THR A CA 1
ATOM 679 C C . THR A 1 85 ? 26.049 4.628 -29.497 1.00 78.88 85 THR A C 1
ATOM 681 O O . THR A 1 85 ? 26.541 3.945 -28.597 1.00 78.88 85 THR A O 1
ATOM 684 N N . PRO A 1 86 ? 26.296 5.949 -29.580 1.00 82.00 86 PRO A N 1
ATOM 685 C CA . PRO A 1 86 ? 27.050 6.658 -28.554 1.00 82.00 86 PRO A CA 1
ATOM 686 C C . PRO A 1 86 ? 26.356 6.639 -27.183 1.00 82.00 86 PRO A C 1
ATOM 688 O O . PRO A 1 86 ? 25.132 6.717 -27.088 1.00 82.00 86 PRO A O 1
ATOM 691 N N . LYS A 1 87 ? 27.151 6.685 -26.104 1.00 78.69 87 LYS A N 1
ATOM 692 C CA . LYS A 1 87 ? 26.685 6.693 -24.700 1.00 78.69 87 LYS A CA 1
ATOM 693 C C . LYS A 1 87 ? 25.568 7.693 -24.385 1.00 78.69 87 LYS A C 1
ATOM 695 O O . LYS A 1 87 ? 24.706 7.394 -23.561 1.00 78.69 87 LYS A O 1
ATOM 700 N N . TYR A 1 88 ? 25.585 8.877 -25.000 1.00 83.06 88 TYR A N 1
ATOM 701 C CA . TYR A 1 88 ? 24.576 9.905 -24.724 1.00 83.06 88 TYR A CA 1
ATOM 702 C C . TYR A 1 88 ? 23.167 9.453 -25.137 1.00 83.06 88 TYR A C 1
ATOM 704 O O . TYR A 1 88 ? 22.215 9.782 -24.443 1.00 83.06 88 TYR A O 1
ATOM 712 N N . VAL A 1 89 ? 23.036 8.616 -26.174 1.00 87.69 89 VAL A N 1
ATOM 713 C CA . VAL A 1 89 ? 21.740 8.076 -26.618 1.00 87.69 89 VAL A CA 1
ATOM 714 C C . VAL A 1 89 ? 21.136 7.171 -25.542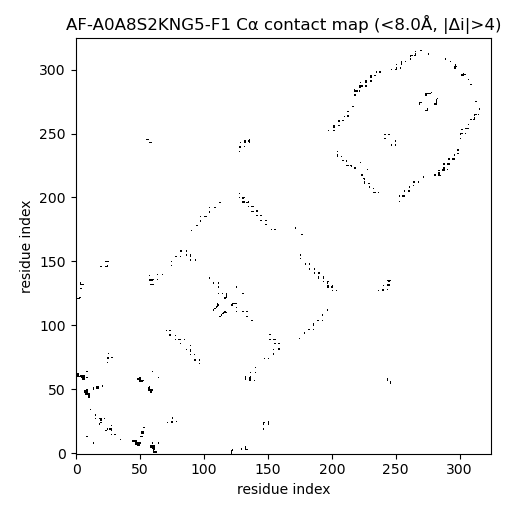 1.00 87.69 89 VAL A C 1
ATOM 716 O O . VAL A 1 89 ? 19.952 7.274 -25.236 1.00 87.69 89 VAL A O 1
ATOM 719 N N . ILE A 1 90 ? 21.953 6.328 -24.903 1.00 88.81 90 ILE A N 1
ATOM 720 C CA . ILE A 1 90 ? 21.508 5.468 -23.795 1.00 88.81 90 ILE A CA 1
ATOM 721 C C . ILE A 1 90 ? 21.101 6.308 -22.578 1.00 88.81 90 ILE A C 1
ATOM 723 O O . ILE A 1 90 ? 20.076 6.032 -21.955 1.00 88.81 90 ILE A O 1
ATOM 727 N N . SER A 1 91 ? 21.859 7.368 -22.276 1.00 88.62 91 SER A N 1
ATOM 728 C CA . SER A 1 91 ? 21.505 8.327 -21.221 1.00 88.62 91 SER A CA 1
ATOM 729 C C . SER A 1 91 ? 20.183 9.045 -21.508 1.00 88.62 91 SER A C 1
ATOM 731 O O . SER A 1 91 ? 19.398 9.262 -20.585 1.00 88.62 91 SER A O 1
ATOM 733 N N . ASP A 1 92 ? 19.913 9.391 -22.766 1.00 90.75 92 ASP A N 1
ATOM 734 C CA . ASP A 1 92 ? 18.656 10.023 -23.170 1.00 90.75 92 ASP A CA 1
ATOM 735 C C . ASP A 1 92 ? 17.473 9.058 -23.007 1.00 90.75 92 ASP A C 1
ATOM 737 O O . ASP A 1 92 ? 16.446 9.438 -22.443 1.00 90.75 92 ASP A O 1
ATOM 741 N N . ILE A 1 93 ? 17.619 7.791 -23.422 1.00 93.38 93 ILE A N 1
ATOM 742 C CA . ILE A 1 93 ? 16.596 6.744 -23.229 1.00 93.38 93 ILE A CA 1
ATOM 743 C C . ILE A 1 93 ? 16.289 6.564 -21.737 1.00 93.38 93 ILE A C 1
ATOM 745 O O . ILE A 1 93 ? 15.121 6.570 -21.340 1.00 93.38 93 ILE A O 1
ATOM 749 N N . GLN A 1 94 ? 17.328 6.464 -20.904 1.00 93.75 94 GLN A N 1
ATOM 750 C CA . GLN A 1 94 ? 17.187 6.372 -19.452 1.00 93.75 94 GLN A CA 1
ATOM 751 C C . GLN A 1 94 ? 16.431 7.575 -18.881 1.00 93.75 94 GLN A C 1
ATOM 753 O O . GLN A 1 94 ? 15.493 7.406 -18.101 1.00 93.75 94 GLN A O 1
ATOM 758 N N . HIS A 1 95 ? 16.813 8.792 -19.277 1.00 93.38 95 HIS A N 1
ATOM 759 C CA . HIS A 1 95 ? 16.184 10.012 -18.784 1.00 93.38 95 HIS A CA 1
ATOM 760 C C . HIS A 1 95 ? 14.698 10.080 -19.157 1.00 93.38 95 HIS A C 1
ATOM 762 O O . HIS A 1 95 ? 13.861 10.412 -18.318 1.00 93.38 95 HIS A O 1
ATOM 768 N N . ARG A 1 96 ? 14.344 9.683 -20.386 1.00 95.94 96 ARG A N 1
ATOM 769 C CA . ARG A 1 96 ? 12.945 9.599 -20.830 1.00 95.94 96 ARG A CA 1
ATOM 770 C C . ARG A 1 96 ? 12.144 8.564 -20.051 1.00 95.94 96 ARG A C 1
ATOM 772 O O . ARG A 1 96 ? 10.999 8.834 -19.696 1.00 95.94 96 ARG A O 1
ATOM 779 N N . LEU A 1 97 ? 12.735 7.414 -19.732 1.00 97.31 97 LEU A N 1
ATOM 780 C CA . LEU A 1 97 ? 12.069 6.421 -18.892 1.00 97.31 97 LEU A CA 1
ATOM 781 C C . LEU A 1 97 ? 11.814 6.966 -17.477 1.00 97.31 97 LEU A C 1
ATOM 783 O O . LEU A 1 97 ? 10.705 6.839 -16.958 1.00 97.31 97 LEU A O 1
ATOM 787 N N . ILE A 1 98 ? 12.803 7.635 -16.875 1.00 96.38 98 ILE A N 1
ATOM 788 C CA . ILE A 1 98 ? 12.663 8.304 -15.570 1.00 96.38 98 ILE A CA 1
ATOM 789 C C . ILE A 1 98 ? 11.553 9.368 -15.609 1.00 96.38 98 ILE A C 1
ATOM 791 O O . ILE A 1 98 ? 10.769 9.477 -14.663 1.00 96.38 98 ILE A O 1
ATOM 795 N N . GLU A 1 99 ? 11.450 10.143 -16.689 1.00 96.69 99 GLU A N 1
ATOM 796 C CA . GLU A 1 99 ? 10.390 11.139 -16.885 1.00 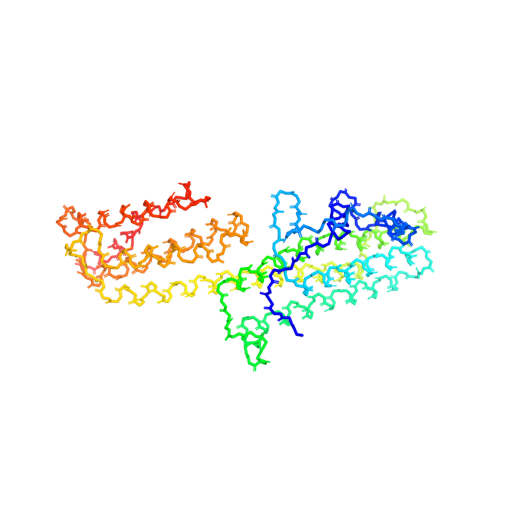96.69 99 GLU A CA 1
ATOM 797 C C . GLU A 1 99 ? 8.999 10.481 -16.920 1.00 96.69 99 GLU A C 1
ATOM 799 O O . GLU A 1 99 ? 8.097 10.903 -16.194 1.00 96.69 99 GLU A O 1
ATOM 804 N N . ILE A 1 100 ? 8.837 9.390 -17.678 1.00 98.25 100 ILE A N 1
ATOM 805 C CA . ILE A 1 100 ? 7.586 8.614 -17.740 1.00 98.25 100 ILE A CA 1
ATOM 806 C C . ILE A 1 100 ? 7.189 8.098 -16.351 1.00 98.25 100 ILE A C 1
ATOM 808 O O . ILE A 1 100 ? 6.031 8.226 -15.944 1.00 98.25 100 ILE A O 1
ATOM 812 N N . LEU A 1 101 ? 8.145 7.552 -15.598 1.00 98.31 101 LEU A N 1
ATOM 813 C CA . LEU A 1 101 ? 7.914 7.020 -14.254 1.00 98.31 101 LEU A CA 1
ATOM 814 C C . LEU A 1 101 ? 7.535 8.120 -13.250 1.00 98.31 101 LEU A C 1
ATOM 816 O O . LEU A 1 101 ? 6.665 7.898 -12.403 1.00 98.31 101 LEU A O 1
ATOM 820 N N . ASN A 1 102 ? 8.133 9.311 -13.361 1.00 97.62 102 ASN A N 1
ATOM 821 C CA . ASN A 1 102 ? 7.752 10.486 -12.571 1.00 97.62 102 ASN A CA 1
ATOM 822 C C . ASN A 1 102 ? 6.331 10.953 -12.900 1.00 97.62 102 ASN A C 1
ATOM 824 O O . ASN A 1 102 ? 5.526 11.187 -11.994 1.00 97.62 102 ASN A O 1
ATOM 828 N N . ILE A 1 103 ? 6.003 11.055 -14.192 1.00 98.06 103 ILE A N 1
ATOM 829 C CA . ILE A 1 103 ? 4.665 11.440 -14.655 1.00 98.06 103 ILE A CA 1
ATOM 830 C C . ILE A 1 103 ? 3.627 10.451 -14.129 1.00 98.06 103 ILE A C 1
ATOM 832 O O . ILE A 1 103 ? 2.588 10.874 -13.620 1.00 98.06 103 ILE A O 1
ATOM 836 N N . PHE A 1 104 ? 3.908 9.148 -14.200 1.00 98.38 104 PHE A N 1
ATOM 837 C CA . PHE A 1 104 ? 3.007 8.127 -13.678 1.00 98.38 104 PHE A CA 1
ATOM 838 C C . PHE A 1 104 ? 2.767 8.280 -12.172 1.00 98.38 104 PHE A C 1
ATOM 840 O O . PHE A 1 104 ? 1.609 8.277 -11.743 1.00 98.38 104 PHE A O 1
ATOM 847 N N . ASN A 1 105 ? 3.825 8.469 -11.375 1.00 98.31 105 ASN A N 1
ATOM 848 C CA . ASN A 1 105 ? 3.699 8.649 -9.927 1.00 98.31 105 ASN A CA 1
ATOM 849 C C . ASN A 1 105 ? 2.867 9.897 -9.588 1.00 98.31 105 ASN A C 1
ATOM 851 O O . ASN A 1 105 ? 1.876 9.819 -8.859 1.00 98.31 105 ASN A O 1
ATOM 855 N N . SER A 1 106 ? 3.212 11.034 -10.202 1.00 98.00 106 SER A N 1
ATOM 856 C CA . SER A 1 106 ? 2.526 12.315 -10.004 1.00 98.00 106 SER A CA 1
ATOM 857 C C . SER A 1 106 ? 1.049 12.247 -10.405 1.00 98.00 106 SER A C 1
ATOM 859 O O . SER A 1 106 ? 0.168 12.670 -9.650 1.00 98.00 106 SER A O 1
ATOM 861 N N . LYS A 1 107 ? 0.741 11.655 -11.567 1.00 97.31 107 LYS A N 1
ATOM 862 C CA . LYS A 1 107 ? -0.644 11.480 -12.018 1.00 97.31 107 LYS A CA 1
ATOM 863 C C . LYS A 1 107 ? -1.425 10.523 -11.137 1.00 97.31 107 LYS A C 1
ATOM 865 O O . LYS A 1 107 ? -2.592 10.797 -10.866 1.00 97.31 107 LYS A O 1
ATOM 870 N N . THR A 1 108 ? -0.804 9.452 -10.656 1.00 97.75 108 THR A N 1
ATOM 871 C CA . THR A 1 108 ? -1.449 8.530 -9.719 1.00 97.75 108 THR A CA 1
ATOM 872 C C . THR A 1 108 ? -1.805 9.244 -8.415 1.00 97.75 108 THR A C 1
ATOM 874 O O . THR A 1 108 ? -2.957 9.166 -7.988 1.00 97.75 108 THR A O 1
ATOM 877 N N . CYS A 1 109 ? -0.886 10.036 -7.854 1.00 97.00 109 CYS A N 1
ATOM 878 C CA . CYS A 1 109 ? -1.143 10.840 -6.656 1.00 97.00 109 CYS A CA 1
ATOM 879 C C . CYS A 1 109 ? -2.300 11.830 -6.884 1.00 97.00 109 CYS A C 1
ATOM 881 O O . CYS A 1 109 ? -3.279 11.845 -6.133 1.00 97.00 109 CYS A O 1
ATOM 883 N N . GLN A 1 110 ? -2.273 12.587 -7.987 1.00 96.75 110 GLN A N 1
ATOM 884 C CA . GLN A 1 110 ? -3.337 13.536 -8.339 1.00 96.75 110 GLN A CA 1
ATOM 885 C C . GLN A 1 110 ? -4.711 12.856 -8.486 1.00 96.75 110 GLN A C 1
ATOM 887 O O . GLN A 1 110 ? -5.736 13.385 -8.043 1.00 96.75 110 GLN A O 1
ATOM 892 N N . LEU A 1 111 ? -4.752 11.698 -9.145 1.00 96.19 111 LEU A N 1
ATOM 893 C CA . LEU A 1 111 ? -5.989 10.978 -9.428 1.00 96.19 111 LEU A CA 1
ATOM 894 C C . LEU A 1 111 ? -6.568 10.311 -8.178 1.00 96.19 111 LEU A C 1
ATOM 896 O O . LEU A 1 111 ? -7.787 10.356 -7.995 1.00 96.19 111 LEU A O 1
ATOM 900 N N . ILE A 1 112 ? -5.715 9.735 -7.331 1.00 96.62 112 ILE A N 1
ATOM 901 C CA . ILE A 1 112 ? -6.126 8.964 -6.158 1.00 96.62 112 ILE A CA 1
ATOM 902 C C . ILE A 1 112 ? -6.197 9.843 -4.909 1.00 96.62 112 ILE A C 1
ATOM 904 O O . ILE A 1 112 ? -7.294 10.090 -4.406 1.00 96.62 112 ILE A O 1
ATOM 908 N N . LEU A 1 113 ? -5.069 10.374 -4.435 1.00 94.94 113 LEU A N 1
ATOM 909 C CA . LEU A 1 113 ? -5.020 11.203 -3.225 1.00 94.94 113 LEU A CA 1
ATOM 910 C C . LEU A 1 113 ? -5.656 12.584 -3.444 1.00 94.94 113 LEU A C 1
ATOM 912 O O . LEU A 1 113 ? -6.402 13.064 -2.591 1.00 94.94 113 LEU A O 1
ATOM 916 N N . GLY A 1 114 ? -5.462 13.183 -4.624 1.00 93.56 114 GLY A N 1
ATOM 917 C CA . GLY A 1 114 ? -6.095 14.451 -5.021 1.00 93.56 114 GLY A CA 1
ATOM 918 C C . GLY A 1 114 ? -7.573 14.339 -5.434 1.00 93.56 114 GLY A C 1
ATOM 919 O O . GLY A 1 114 ? -8.184 15.338 -5.846 1.00 93.56 114 GLY A O 1
ATOM 920 N N . ALA A 1 115 ? -8.146 13.128 -5.363 1.00 92.31 115 ALA A N 1
ATOM 921 C CA . ALA A 1 115 ? -9.493 12.778 -5.819 1.00 92.31 115 ALA A CA 1
ATOM 922 C C . ALA A 1 115 ? -9.789 13.186 -7.279 1.00 92.31 115 ALA A C 1
ATOM 924 O O . ALA A 1 115 ? -10.948 13.367 -7.665 1.00 92.31 115 ALA A O 1
ATOM 925 N N . GLY A 1 116 ? -8.752 13.334 -8.112 1.00 93.62 116 GLY A N 1
ATOM 926 C CA . GLY A 1 116 ? -8.886 13.702 -9.519 1.00 93.62 116 GLY A CA 1
ATOM 927 C C . GLY A 1 116 ? -9.730 12.702 -10.308 1.00 93.62 116 GLY A C 1
ATOM 928 O O . GLY A 1 116 ? -10.561 13.120 -11.107 1.00 93.62 116 GLY A O 1
ATOM 929 N N . ALA A 1 117 ? -9.599 11.401 -10.025 1.00 92.81 117 ALA A N 1
ATOM 930 C CA . ALA A 1 117 ? -10.341 10.339 -10.706 1.00 92.81 117 ALA A CA 1
ATOM 931 C C . ALA A 1 117 ? -11.858 10.398 -10.451 1.00 92.81 117 ALA A C 1
ATOM 933 O O . ALA A 1 117 ? -12.642 10.040 -11.333 1.00 92.81 117 ALA A O 1
ATOM 934 N N . VAL A 1 118 ? -12.270 10.884 -9.273 1.00 93.94 118 VAL A N 1
ATOM 935 C CA . VAL A 1 118 ? -13.684 11.133 -8.947 1.00 93.94 118 VAL A CA 1
ATOM 936 C C . VAL A 1 118 ? -14.184 12.373 -9.686 1.00 93.94 118 VAL A C 1
ATOM 938 O O . VAL A 1 118 ? -15.239 12.326 -10.311 1.00 93.94 118 VAL A O 1
ATOM 941 N N . LYS A 1 119 ? -13.401 13.462 -9.689 1.00 92.38 119 LYS A N 1
ATOM 942 C CA . LYS A 1 119 ? -13.756 14.728 -10.361 1.00 92.38 119 LYS A CA 1
ATOM 943 C C . LYS A 1 119 ? -13.973 14.560 -11.866 1.00 92.38 119 LYS A C 1
ATOM 945 O O . LYS A 1 119 ? -14.889 15.156 -12.416 1.00 92.38 119 LYS A O 1
ATOM 950 N N . ILE A 1 120 ? -13.160 13.729 -12.517 1.00 91.00 120 ILE A N 1
ATOM 951 C CA . ILE A 1 120 ? -13.298 13.413 -13.949 1.00 91.00 120 ILE A CA 1
ATOM 952 C C . ILE A 1 120 ? -14.283 12.258 -14.222 1.00 91.00 120 ILE A C 1
ATOM 954 O O . ILE A 1 120 ? -14.361 11.773 -15.347 1.00 91.00 120 ILE A O 1
ATOM 958 N N . GLY A 1 121 ? -14.995 11.765 -13.201 1.00 88.06 121 GLY A N 1
ATOM 959 C CA . GLY A 1 121 ? -16.061 10.767 -13.340 1.00 88.06 121 GLY A CA 1
ATOM 960 C C . GLY A 1 121 ? -15.601 9.351 -13.698 1.00 88.06 121 GLY A C 1
ATOM 961 O O . GLY A 1 121 ? -16.406 8.545 -14.156 1.00 88.06 121 GLY A O 1
ATOM 962 N N . THR A 1 122 ? -14.321 9.014 -13.509 1.00 85.31 122 THR A N 1
ATOM 963 C CA . THR A 1 122 ? -13.810 7.676 -13.860 1.00 85.31 122 THR A CA 1
ATOM 964 C C . THR A 1 122 ? -14.164 6.620 -12.809 1.00 85.31 122 THR A C 1
ATOM 966 O O . THR A 1 122 ? -14.397 5.459 -13.146 1.00 85.31 122 THR A O 1
ATOM 969 N N . ILE A 1 123 ? -14.249 7.021 -11.538 1.00 90.88 123 ILE A N 1
ATOM 970 C CA . ILE A 1 123 ? -14.665 6.177 -10.410 1.00 90.88 123 ILE A CA 1
ATOM 971 C C . ILE A 1 123 ? -15.618 6.950 -9.494 1.00 90.88 123 ILE A C 1
ATOM 973 O O . ILE A 1 123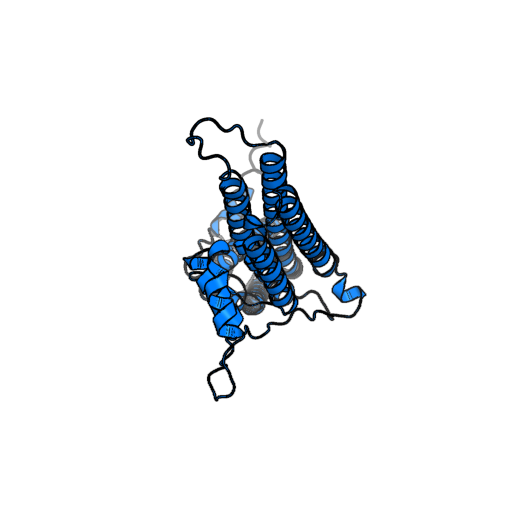 ? -15.541 8.171 -9.396 1.00 90.88 123 ILE A O 1
ATOM 977 N N . LYS A 1 124 ? -16.518 6.235 -8.806 1.00 91.25 124 LYS A N 1
ATOM 978 C CA . LYS A 1 124 ? -17.549 6.853 -7.949 1.00 91.25 124 LYS A CA 1
ATOM 979 C C . LYS A 1 124 ? -16.986 7.421 -6.643 1.00 91.25 124 LYS A C 1
ATOM 981 O O . LYS A 1 124 ? -17.454 8.448 -6.169 1.00 91.25 124 LYS A O 1
ATOM 986 N N . SER A 1 125 ? -16.011 6.740 -6.046 1.00 92.50 125 SER A N 1
ATOM 987 C CA . SER A 1 125 ? -15.359 7.148 -4.800 1.00 92.50 125 SER A CA 1
ATOM 988 C C . SER A 1 125 ? -13.972 6.517 -4.687 1.00 92.50 125 SER A C 1
ATOM 990 O O . SER A 1 125 ? -13.717 5.464 -5.272 1.00 92.50 125 SER A O 1
ATOM 992 N N . ILE A 1 126 ? -13.082 7.150 -3.917 1.00 94.00 126 ILE A N 1
ATOM 993 C CA . ILE A 1 126 ? -11.781 6.580 -3.541 1.00 94.00 126 ILE A CA 1
ATOM 994 C C . ILE A 1 126 ? -12.001 5.643 -2.349 1.00 94.00 126 ILE A C 1
ATOM 996 O O . ILE A 1 126 ? -12.017 6.075 -1.199 1.00 94.00 126 ILE A O 1
ATOM 1000 N N . SER A 1 127 ? -12.258 4.364 -2.626 1.00 94.12 127 SER A N 1
ATOM 1001 C CA . SER A 1 127 ? -12.480 3.348 -1.591 1.00 94.12 127 SER A CA 1
ATOM 1002 C C . SER A 1 127 ? -11.163 2.802 -1.025 1.00 94.12 127 SER A C 1
ATOM 1004 O O . SER A 1 127 ? -10.119 2.889 -1.672 1.00 94.12 127 SER A O 1
ATOM 1006 N N . ALA A 1 128 ? -11.217 2.158 0.149 1.00 95.06 128 ALA A N 1
ATOM 1007 C CA . ALA A 1 128 ? -10.063 1.454 0.724 1.00 95.06 128 ALA A CA 1
ATOM 1008 C C . ALA A 1 128 ? -9.482 0.404 -0.241 1.00 95.06 128 ALA A C 1
ATOM 1010 O O . ALA A 1 128 ? -8.270 0.269 -0.355 1.00 95.06 128 ALA A O 1
ATOM 1011 N N . LYS A 1 129 ? -10.346 -0.268 -1.015 1.00 95.12 129 LYS A N 1
ATOM 1012 C CA . LYS A 1 129 ? -9.935 -1.222 -2.051 1.00 95.12 129 LYS A CA 1
ATOM 1013 C C . LYS A 1 129 ? -9.096 -0.559 -3.151 1.00 95.12 129 LYS A C 1
ATOM 1015 O O . LYS A 1 129 ? -8.092 -1.120 -3.573 1.00 95.12 129 LYS A O 1
ATOM 1020 N N . ILE A 1 130 ? -9.496 0.631 -3.610 1.00 96.00 130 ILE A N 1
ATOM 1021 C CA . ILE A 1 130 ? -8.757 1.384 -4.638 1.00 96.00 130 ILE A CA 1
ATOM 1022 C C . ILE A 1 130 ? -7.417 1.869 -4.086 1.00 96.00 130 ILE A C 1
ATOM 1024 O O . ILE A 1 130 ? -6.410 1.758 -4.777 1.00 96.00 130 ILE A O 1
ATOM 1028 N N . LEU A 1 131 ? -7.383 2.351 -2.841 1.00 97.44 131 LEU A N 1
ATOM 1029 C CA . LEU A 1 131 ? -6.140 2.745 -2.172 1.00 97.44 131 LEU A CA 1
ATOM 1030 C C . LEU A 1 131 ? -5.177 1.558 -2.034 1.00 97.44 131 LEU A C 1
ATOM 1032 O O . LEU A 1 131 ? -4.028 1.665 -2.447 1.00 97.44 131 LEU A O 1
ATOM 1036 N N . ALA A 1 132 ? -5.657 0.407 -1.555 1.00 97.38 132 ALA A N 1
ATOM 1037 C CA . ALA A 1 132 ? -4.860 -0.816 -1.461 1.00 97.38 132 ALA A CA 1
ATOM 1038 C C . ALA A 1 132 ? -4.307 -1.251 -2.830 1.00 97.38 132 ALA A C 1
ATOM 1040 O O . ALA A 1 132 ? -3.119 -1.536 -2.958 1.00 97.38 132 ALA A O 1
ATOM 1041 N N . LEU A 1 133 ? -5.147 -1.232 -3.872 1.00 97.00 133 LEU A N 1
ATOM 1042 C CA . LEU A 1 133 ? -4.728 -1.565 -5.236 1.00 97.00 133 LEU A CA 1
ATOM 1043 C C . LEU A 1 133 ? -3.685 -0.576 -5.779 1.00 97.00 133 LEU A C 1
ATOM 1045 O O . LEU A 1 133 ? -2.763 -0.968 -6.490 1.00 97.00 133 LEU A O 1
ATOM 1049 N N . THR A 1 134 ? -3.820 0.703 -5.428 1.00 97.88 134 THR A N 1
ATOM 1050 C CA . THR A 1 134 ? -2.856 1.744 -5.796 1.00 97.88 134 THR A CA 1
ATOM 1051 C C . THR A 1 134 ? -1.515 1.515 -5.106 1.00 97.88 1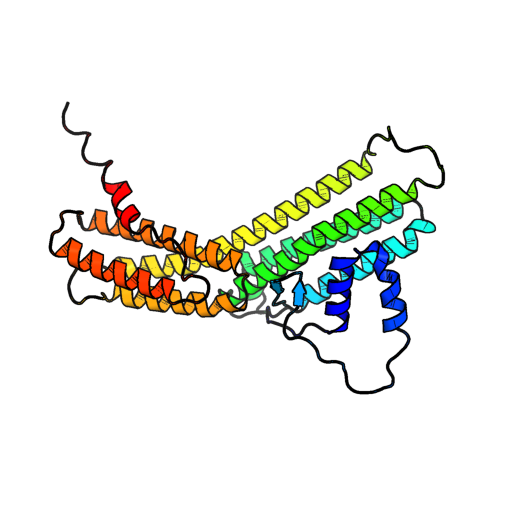34 THR A C 1
ATOM 1053 O O . THR A 1 134 ? -0.494 1.542 -5.785 1.00 97.88 134 THR A O 1
ATOM 1056 N N . SER A 1 135 ? -1.509 1.210 -3.803 1.00 98.00 135 SER A N 1
ATOM 1057 C CA . SER A 1 135 ? -0.280 0.866 -3.072 1.00 98.00 135 SER A CA 1
ATOM 1058 C C . SER A 1 135 ? 0.444 -0.316 -3.734 1.00 98.00 135 SER A C 1
ATOM 1060 O O . SER A 1 135 ? 1.608 -0.188 -4.110 1.00 98.00 135 SER A O 1
ATOM 1062 N N . ARG A 1 136 ? -0.269 -1.414 -4.035 1.00 97.38 136 ARG A N 1
ATOM 1063 C CA . ARG A 1 136 ? 0.319 -2.575 -4.736 1.00 97.38 136 ARG A CA 1
ATOM 1064 C C . ARG A 1 136 ? 0.853 -2.249 -6.123 1.00 97.38 136 ARG A C 1
ATOM 1066 O O . ARG A 1 136 ? 1.920 -2.728 -6.492 1.00 97.38 136 ARG A O 1
ATOM 1073 N N . CYS A 1 137 ? 0.138 -1.422 -6.884 1.00 97.81 137 CYS A N 1
ATOM 1074 C CA . CYS A 1 137 ? 0.602 -0.941 -8.182 1.00 97.81 137 CYS A CA 1
ATOM 1075 C C . CYS A 1 137 ? 1.938 -0.194 -8.060 1.00 97.81 137 CYS A C 1
ATOM 1077 O O . CYS A 1 137 ? 2.849 -0.429 -8.849 1.00 97.81 137 CYS A O 1
ATOM 1079 N N . LEU A 1 138 ? 2.067 0.705 -7.084 1.00 98.31 138 LEU A N 1
ATOM 1080 C CA . LEU A 1 138 ? 3.289 1.484 -6.884 1.00 98.31 138 LEU A CA 1
ATOM 1081 C C . LEU A 1 138 ? 4.441 0.613 -6.382 1.00 98.31 138 LEU A C 1
ATOM 1083 O O . LEU A 1 138 ? 5.550 0.757 -6.882 1.00 98.31 138 LEU A O 1
ATOM 1087 N N . GLN A 1 139 ? 4.180 -0.322 -5.467 1.00 97.81 139 GLN A N 1
ATOM 1088 C CA . GLN A 1 139 ? 5.174 -1.284 -4.980 1.00 97.81 139 GLN A CA 1
ATOM 1089 C C . GLN A 1 139 ? 5.694 -2.194 -6.102 1.00 97.81 139 GLN A C 1
ATOM 1091 O O . GLN A 1 139 ? 6.893 -2.452 -6.178 1.00 97.81 139 GLN A O 1
ATOM 1096 N N . PHE A 1 140 ? 4.815 -2.632 -7.011 1.00 97.56 140 PHE A N 1
ATOM 1097 C CA . PHE A 1 140 ? 5.213 -3.400 -8.193 1.00 97.56 140 PHE A CA 1
ATOM 1098 C C . PHE A 1 140 ? 6.188 -2.603 -9.066 1.00 97.56 140 PHE A C 1
ATOM 1100 O O . PHE A 1 140 ? 7.257 -3.095 -9.413 1.00 97.56 140 PHE A O 1
ATOM 1107 N N . ILE A 1 141 ? 5.862 -1.345 -9.379 1.00 98.06 141 ILE A N 1
ATOM 1108 C CA . ILE A 1 141 ? 6.753 -0.478 -10.162 1.00 98.06 141 ILE A CA 1
ATOM 1109 C C . ILE A 1 141 ? 8.055 -0.199 -9.404 1.00 98.06 141 ILE A C 1
ATOM 1111 O O . ILE A 1 141 ? 9.124 -0.260 -10.005 1.00 98.06 141 ILE A O 1
ATOM 1115 N N . LEU A 1 142 ? 7.988 0.033 -8.091 1.00 97.12 142 LEU A N 1
ATOM 1116 C CA . LEU A 1 142 ? 9.146 0.262 -7.228 1.00 97.12 142 LEU A CA 1
ATOM 1117 C C . LEU A 1 142 ? 10.134 -0.912 -7.247 1.00 97.12 142 LEU A C 1
ATOM 1119 O O . LEU A 1 142 ? 11.340 -0.685 -7.326 1.00 97.12 142 LEU A O 1
ATOM 1123 N N . TYR A 1 143 ? 9.641 -2.154 -7.244 1.00 96.25 143 TYR A N 1
ATOM 1124 C CA . TYR A 1 143 ? 10.488 -3.336 -7.410 1.00 96.25 143 TYR A CA 1
ATOM 1125 C C . TYR A 1 143 ? 11.287 -3.270 -8.720 1.00 96.25 143 TYR A C 1
ATOM 1127 O O . TYR A 1 143 ? 12.508 -3.451 -8.726 1.00 96.25 143 TYR A O 1
ATOM 1135 N N . PHE A 1 144 ? 10.622 -2.936 -9.830 1.00 95.69 144 PHE A N 1
ATOM 1136 C CA . PHE A 1 144 ? 11.294 -2.814 -11.120 1.00 95.69 144 PHE A CA 1
ATOM 1137 C C . PHE A 1 144 ? 12.178 -1.575 -11.227 1.00 95.69 144 PHE A C 1
ATOM 1139 O O . PHE A 1 144 ? 13.184 -1.658 -11.919 1.00 95.69 144 PHE A O 1
ATOM 1146 N N . LEU A 1 145 ? 11.905 -0.471 -10.522 1.00 94.94 145 LEU A N 1
ATOM 1147 C CA . LEU A 1 145 ? 12.798 0.699 -10.499 1.00 94.94 145 LEU A CA 1
ATOM 1148 C C . LEU A 1 145 ? 14.228 0.320 -10.109 1.00 94.94 145 LEU A C 1
ATOM 1150 O O . LEU A 1 145 ? 15.176 0.772 -10.750 1.00 94.94 145 LEU A O 1
ATOM 1154 N N . LEU A 1 146 ? 14.386 -0.550 -9.107 1.00 91.12 146 LEU A N 1
ATOM 1155 C CA . LEU A 1 146 ? 15.699 -1.038 -8.681 1.00 91.12 146 LEU A CA 1
ATOM 1156 C C . LEU A 1 146 ? 16.393 -1.840 -9.792 1.00 91.12 146 LEU A C 1
ATOM 1158 O O . LEU A 1 146 ? 17.586 -1.666 -10.035 1.00 91.12 146 LEU A O 1
ATOM 1162 N N . LYS A 1 147 ? 15.632 -2.669 -10.511 1.00 93.75 147 LYS A N 1
ATOM 1163 C CA . LYS A 1 147 ? 16.128 -3.491 -11.623 1.00 93.75 147 LYS A CA 1
ATOM 1164 C C . LYS A 1 147 ? 16.438 -2.680 -12.883 1.00 93.75 147 LYS A C 1
ATOM 1166 O O . LYS A 1 147 ? 17.407 -2.974 -13.576 1.00 93.75 147 LYS A O 1
ATOM 1171 N N . ILE A 1 148 ? 15.659 -1.640 -13.160 1.00 94.56 148 ILE A N 1
ATOM 1172 C CA . ILE A 1 148 ? 15.900 -0.688 -14.249 1.00 94.56 148 ILE A CA 1
ATOM 1173 C C . ILE A 1 148 ? 17.183 0.098 -13.966 1.00 94.56 148 ILE A C 1
ATOM 1175 O O . ILE A 1 148 ? 18.012 0.258 -14.858 1.00 94.56 148 ILE A O 1
ATOM 1179 N N . LYS A 1 149 ? 17.375 0.563 -12.725 1.00 93.00 149 LYS A N 1
ATOM 1180 C CA . LYS A 1 149 ? 18.606 1.245 -12.315 1.00 93.00 149 LYS A CA 1
ATOM 1181 C C . LYS A 1 149 ? 19.830 0.360 -12.571 1.00 93.00 149 LYS A C 1
ATOM 1183 O O . LYS A 1 149 ? 20.741 0.781 -13.276 1.00 93.00 149 LYS A O 1
ATOM 1188 N N . GLU A 1 150 ? 19.804 -0.873 -12.061 1.00 91.12 150 GLU A N 1
ATOM 1189 C CA . GLU A 1 150 ? 20.859 -1.875 -12.276 1.00 91.12 150 GLU A CA 1
ATOM 1190 C C . GLU A 1 150 ? 21.144 -2.090 -13.773 1.00 91.12 150 GLU A C 1
ATOM 1192 O O . GLU A 1 150 ? 22.296 -2.078 -14.201 1.00 91.12 150 GLU A O 1
ATOM 1197 N N . HIS A 1 151 ? 20.097 -2.207 -14.590 1.00 91.81 151 HIS A N 1
ATOM 1198 C CA . HIS A 1 151 ? 20.218 -2.367 -16.036 1.00 91.81 151 HIS A CA 1
ATOM 1199 C C . HIS A 1 151 ? 20.982 -1.222 -16.717 1.00 91.81 151 HIS A C 1
ATOM 1201 O O . HIS A 1 151 ? 21.936 -1.472 -17.456 1.00 91.81 151 HIS A O 1
ATOM 1207 N N . PHE A 1 152 ? 20.590 0.030 -16.468 1.00 90.88 152 PHE A N 1
ATOM 1208 C CA . PHE A 1 152 ? 21.251 1.182 -17.083 1.00 90.88 152 PHE A CA 1
ATOM 1209 C C . PHE A 1 152 ? 22.663 1.408 -16.533 1.00 90.88 152 PHE A C 1
ATOM 1211 O O . PHE A 1 152 ? 23.552 1.760 -17.309 1.00 90.88 152 PHE A O 1
ATOM 1218 N N . ASP A 1 153 ? 22.899 1.142 -15.244 1.00 87.88 153 ASP A N 1
ATOM 1219 C CA . ASP A 1 153 ? 24.241 1.191 -14.654 1.00 87.88 153 ASP A CA 1
ATOM 1220 C C . ASP A 1 153 ? 25.194 0.233 -15.389 1.00 87.88 153 ASP A C 1
ATOM 1222 O O . ASP A 1 153 ? 26.316 0.609 -15.734 1.00 87.88 153 ASP A O 1
ATOM 1226 N N . ILE A 1 154 ? 24.732 -0.986 -15.688 1.00 86.50 154 ILE A N 1
ATOM 1227 C CA . ILE A 1 154 ? 25.498 -1.998 -16.422 1.00 86.50 154 ILE A CA 1
ATOM 1228 C C . ILE A 1 154 ? 25.791 -1.547 -17.864 1.00 86.50 154 ILE A C 1
ATOM 1230 O O . ILE A 1 154 ? 26.941 -1.604 -18.310 1.00 86.50 154 ILE A O 1
ATOM 1234 N N . LEU A 1 155 ? 24.784 -1.065 -18.600 1.00 86.56 155 LEU A N 1
ATOM 1235 C CA . LEU A 1 155 ? 24.975 -0.616 -19.986 1.00 86.56 155 LEU A CA 1
ATOM 1236 C C . LEU A 1 155 ? 25.959 0.560 -20.086 1.00 86.56 155 LEU A C 1
ATOM 1238 O O . LEU A 1 155 ? 26.791 0.611 -20.997 1.00 86.56 155 LEU A O 1
ATOM 1242 N N . GLN A 1 156 ? 25.908 1.491 -19.130 1.00 79.69 156 GLN A N 1
ATOM 1243 C CA . GLN A 1 156 ? 26.831 2.625 -19.080 1.00 79.69 156 GLN A CA 1
ATOM 1244 C C . GLN A 1 156 ? 28.276 2.201 -18.784 1.00 79.69 156 GLN A C 1
ATOM 1246 O O . GLN A 1 156 ? 29.206 2.805 -19.328 1.00 79.69 156 GLN A O 1
ATOM 1251 N N . GLN A 1 157 ? 28.471 1.151 -17.977 1.00 77.00 157 GLN A N 1
ATOM 1252 C CA . GLN A 1 157 ? 29.790 0.569 -17.715 1.00 77.00 157 GLN A CA 1
ATOM 1253 C C . GLN A 1 157 ? 30.361 -0.108 -18.971 1.00 77.00 157 GLN A C 1
ATOM 1255 O O . GLN A 1 157 ? 31.481 0.212 -19.379 1.00 77.00 157 GLN A O 1
ATOM 1260 N N . PHE A 1 158 ? 29.581 -0.969 -19.636 1.00 69.06 158 PHE A N 1
ATOM 1261 C CA . PHE A 1 158 ? 30.038 -1.741 -20.801 1.00 69.06 158 PHE A CA 1
ATOM 1262 C C . PHE A 1 158 ? 30.289 -0.908 -22.060 1.00 69.06 158 PHE A C 1
ATOM 1264 O O . PHE A 1 158 ? 31.179 -1.239 -22.842 1.00 69.06 158 PHE A O 1
ATOM 1271 N N . SER A 1 159 ? 29.589 0.213 -22.243 1.00 57.97 159 SER A N 1
ATOM 1272 C CA . SER A 1 159 ? 29.824 1.112 -23.382 1.00 57.97 159 SER A CA 1
ATOM 1273 C C . SER A 1 159 ? 31.221 1.782 -23.354 1.00 57.97 159 SER A C 1
ATOM 1275 O O . SER A 1 159 ? 31.618 2.470 -24.290 1.00 57.97 159 SER A O 1
ATOM 1277 N N . THR A 1 160 ? 32.013 1.594 -22.290 1.00 52.06 160 THR A N 1
ATOM 1278 C CA . THR A 1 160 ? 33.415 2.062 -22.200 1.00 52.06 160 THR A CA 1
ATOM 1279 C C . THR A 1 160 ? 34.410 1.147 -22.930 1.00 52.06 160 THR A C 1
ATOM 1281 O O . THR A 1 160 ? 35.541 1.549 -23.174 1.00 52.06 160 THR A O 1
ATOM 1284 N N . ASN A 1 161 ? 33.997 -0.051 -23.354 1.00 45.97 161 ASN A N 1
ATOM 1285 C CA . ASN A 1 161 ? 34.919 -1.104 -23.796 1.00 45.97 161 ASN A CA 1
ATOM 1286 C C . ASN A 1 161 ? 35.325 -1.072 -25.283 1.00 45.97 161 ASN A C 1
ATOM 1288 O O . ASN A 1 161 ? 35.764 -2.095 -25.802 1.00 45.97 161 ASN A O 1
ATOM 1292 N N . ASN A 1 162 ? 35.285 0.087 -25.949 1.00 46.59 162 ASN A N 1
ATOM 1293 C CA . ASN A 1 162 ? 36.197 0.297 -27.086 1.00 46.59 162 ASN A CA 1
ATOM 1294 C C . ASN A 1 162 ? 37.623 0.658 -26.633 1.00 46.59 162 ASN A C 1
ATOM 1296 O O . ASN A 1 162 ? 38.520 0.724 -27.467 1.00 46.59 162 ASN A O 1
ATOM 1300 N N . GLU A 1 163 ? 37.868 0.788 -25.324 1.00 41.44 163 GLU A N 1
ATOM 1301 C CA . GLU A 1 163 ? 39.212 0.750 -24.751 1.00 41.44 163 GLU A CA 1
ATOM 1302 C C . GLU A 1 163 ? 39.252 -0.239 -23.579 1.00 41.44 163 GLU A C 1
ATOM 1304 O O . GLU A 1 163 ? 38.785 0.033 -22.475 1.00 41.44 163 GLU A O 1
ATOM 1309 N N . LEU A 1 164 ? 39.838 -1.414 -23.825 1.00 43.44 164 LEU A N 1
ATOM 1310 C CA . LEU A 1 164 ? 40.314 -2.333 -22.792 1.00 43.44 164 LEU A CA 1
ATOM 1311 C C . LEU A 1 164 ? 41.452 -1.657 -22.006 1.00 43.44 164 LEU A C 1
ATOM 1313 O O . LEU A 1 164 ? 42.626 -1.932 -22.240 1.00 43.44 164 LEU A O 1
ATOM 1317 N N . THR A 1 165 ? 41.125 -0.776 -21.062 1.00 38.62 165 THR A N 1
ATOM 1318 C CA . THR A 1 165 ? 42.057 -0.384 -19.999 1.00 38.62 165 THR A CA 1
ATOM 1319 C C . THR A 1 165 ? 41.453 -0.698 -18.634 1.00 38.62 165 THR A C 1
ATOM 1321 O O . THR A 1 165 ? 40.505 -0.087 -18.159 1.00 38.62 165 THR A O 1
ATOM 1324 N N . ILE A 1 166 ? 42.005 -1.772 -18.075 1.00 43.19 166 ILE A N 1
ATOM 1325 C CA . ILE A 1 166 ? 42.019 -2.249 -16.690 1.00 43.19 166 ILE A CA 1
ATOM 1326 C C . ILE A 1 166 ? 41.241 -1.370 -15.695 1.00 43.19 166 ILE A C 1
ATOM 1328 O O . ILE A 1 166 ? 41.656 -0.280 -15.307 1.00 43.19 166 ILE A O 1
ATOM 1332 N N . ALA A 1 167 ? 40.140 -1.944 -15.216 1.00 50.34 167 ALA A N 1
ATOM 1333 C CA . ALA A 1 167 ? 39.386 -1.523 -14.049 1.00 50.34 167 ALA A CA 1
ATOM 1334 C C . ALA A 1 167 ? 40.300 -1.293 -12.832 1.00 50.34 167 ALA A C 1
ATOM 1336 O O . ALA A 1 167 ? 40.980 -2.216 -12.389 1.00 50.34 167 ALA A O 1
ATOM 1337 N N . SER A 1 168 ? 40.311 -0.074 -12.283 1.00 43.22 168 SER A N 1
ATOM 1338 C CA . SER A 1 168 ? 40.523 0.174 -10.837 1.00 43.22 168 SER A CA 1
ATOM 1339 C C . SER A 1 168 ? 40.486 1.653 -10.420 1.00 43.22 168 SER A C 1
ATOM 1341 O O . SER A 1 168 ? 40.414 1.916 -9.224 1.00 43.22 168 SER A O 1
ATOM 1343 N N . THR A 1 169 ? 40.469 2.629 -11.337 1.00 43.72 169 THR A N 1
ATOM 1344 C CA . THR A 1 169 ? 40.503 4.065 -10.959 1.00 43.72 169 THR A CA 1
ATOM 1345 C C . THR A 1 169 ? 39.601 4.986 -11.794 1.00 43.72 169 THR A C 1
ATOM 1347 O O . THR A 1 169 ? 39.833 6.193 -11.852 1.00 43.72 169 THR A O 1
ATOM 1350 N N . ALA A 1 170 ? 38.546 4.465 -12.429 1.00 51.19 170 ALA A N 1
ATOM 1351 C CA . ALA A 1 170 ? 37.607 5.315 -13.161 1.00 51.19 170 ALA A CA 1
ATOM 1352 C C . ALA A 1 170 ? 36.752 6.136 -12.179 1.00 51.19 170 ALA A C 1
ATOM 1354 O O . ALA A 1 170 ? 35.879 5.600 -11.492 1.00 51.19 170 ALA A O 1
ATOM 1355 N N . THR A 1 171 ? 37.002 7.444 -12.104 1.00 53.62 171 THR A N 1
ATOM 1356 C CA . THR A 1 171 ? 36.099 8.379 -11.432 1.00 53.62 171 THR A CA 1
ATOM 1357 C C . THR A 1 171 ? 34.726 8.307 -12.107 1.00 53.62 171 THR A C 1
ATOM 1359 O O . THR A 1 171 ? 34.644 8.402 -13.335 1.00 53.62 171 THR A O 1
ATOM 1362 N N . PRO A 1 172 ? 33.632 8.119 -11.345 1.00 60.19 172 PRO A N 1
ATOM 1363 C CA . PRO A 1 172 ? 32.300 8.077 -11.928 1.00 60.19 172 PRO A CA 1
ATOM 1364 C C . PRO A 1 172 ? 32.032 9.395 -12.662 1.00 60.19 172 PRO A C 1
ATOM 1366 O O . PRO A 1 172 ? 32.208 10.480 -12.102 1.00 60.19 172 PRO A O 1
ATOM 1369 N N . THR A 1 173 ? 31.640 9.310 -13.934 1.00 62.84 173 THR A N 1
ATOM 1370 C CA . THR A 1 173 ? 31.353 10.493 -14.750 1.00 62.84 173 THR A CA 1
ATOM 1371 C C . THR A 1 173 ? 30.203 11.300 -14.141 1.00 62.84 173 THR A C 1
ATOM 1373 O O . THR A 1 173 ? 29.303 10.758 -13.496 1.00 62.84 173 THR A O 1
ATOM 1376 N N . ILE A 1 174 ? 30.194 12.619 -14.368 1.00 63.28 174 ILE A N 1
ATOM 1377 C CA . ILE A 1 174 ? 29.141 13.519 -13.857 1.00 63.28 174 ILE A CA 1
ATOM 1378 C C . ILE A 1 174 ? 27.740 13.049 -14.295 1.00 63.28 174 ILE A C 1
ATOM 1380 O O . ILE A 1 174 ? 26.793 13.134 -13.512 1.00 63.28 174 ILE A O 1
ATOM 1384 N N . SER A 1 175 ? 27.607 12.501 -15.510 1.00 64.25 175 SER A N 1
ATOM 1385 C CA . SER A 1 175 ? 26.351 11.932 -16.015 1.00 64.25 175 SER A CA 1
ATOM 1386 C C . SER A 1 175 ? 25.907 10.689 -15.234 1.00 64.25 175 SER A C 1
ATOM 1388 O O . SER A 1 175 ? 24.747 10.617 -14.831 1.00 64.25 175 SER A O 1
ATOM 1390 N N . PHE A 1 176 ? 26.822 9.758 -14.938 1.00 67.56 176 PHE A N 1
ATOM 1391 C CA . PHE A 1 176 ? 26.543 8.568 -14.126 1.00 67.56 176 PHE A CA 1
ATOM 1392 C C . PHE A 1 176 ? 26.061 8.956 -12.719 1.00 67.56 176 PHE A C 1
ATOM 1394 O O . PHE A 1 176 ? 25.035 8.459 -12.250 1.00 67.56 176 PHE A O 1
ATOM 1401 N N . LEU A 1 177 ? 26.738 9.914 -12.073 1.00 70.69 177 LEU A N 1
ATOM 1402 C CA . LEU A 1 177 ? 26.354 10.425 -10.751 1.00 70.69 177 LEU A CA 1
ATOM 1403 C C . LEU A 1 177 ? 24.996 11.141 -10.763 1.00 70.69 177 LEU A C 1
ATOM 1405 O O . LEU A 1 177 ? 24.209 10.987 -9.831 1.00 70.69 177 LEU A O 1
ATOM 1409 N N . SER A 1 178 ? 24.709 11.930 -11.803 1.00 72.31 178 SER A N 1
ATOM 1410 C CA . SER A 1 178 ? 23.424 12.623 -11.952 1.00 72.31 178 SER A CA 1
ATOM 1411 C C . SER A 1 178 ? 22.271 11.635 -12.142 1.00 72.31 178 SER A C 1
ATOM 1413 O O . SER A 1 178 ? 21.238 11.754 -11.485 1.00 72.31 178 SER A O 1
ATOM 1415 N N . SER A 1 179 ? 22.471 10.615 -12.975 1.00 74.25 179 SER A N 1
ATOM 1416 C CA . SER A 1 179 ? 21.449 9.612 -13.268 1.00 74.25 179 SER A CA 1
ATOM 1417 C C . SER A 1 179 ? 21.126 8.716 -12.061 1.00 74.25 179 SER A C 1
ATOM 1419 O O . SER A 1 179 ? 19.958 8.438 -11.789 1.00 74.25 179 SER A O 1
ATOM 1421 N N . ASN A 1 180 ? 22.136 8.368 -11.255 1.00 80.12 180 ASN A N 1
ATOM 1422 C CA . ASN A 1 180 ? 21.943 7.659 -9.990 1.00 80.12 180 ASN A CA 1
ATOM 1423 C C . ASN A 1 180 ? 21.097 8.472 -9.004 1.00 80.12 180 ASN A C 1
ATOM 1425 O O . ASN A 1 180 ? 20.130 7.951 -8.450 1.00 80.12 180 ASN A O 1
ATOM 1429 N N . LYS A 1 181 ? 21.385 9.772 -8.861 1.00 87.94 181 LYS A N 1
ATOM 1430 C CA . LYS A 1 181 ? 20.580 10.676 -8.023 1.00 87.94 181 LYS A CA 1
ATOM 1431 C C . LYS A 1 181 ? 19.129 10.773 -8.498 1.00 87.94 181 LYS A C 1
ATOM 1433 O O . LYS A 1 181 ? 18.227 10.831 -7.667 1.00 87.94 181 LYS A O 1
ATOM 1438 N N . GLN A 1 182 ? 18.887 10.770 -9.812 1.00 90.69 182 GLN A N 1
ATOM 1439 C CA . GLN A 1 182 ? 17.526 10.779 -10.361 1.00 90.69 182 GLN A CA 1
ATOM 1440 C C . GLN A 1 182 ? 16.750 9.509 -9.983 1.00 90.69 182 GLN A C 1
ATOM 1442 O O . GLN A 1 182 ? 15.587 9.607 -9.592 1.00 90.69 182 GLN A O 1
ATOM 1447 N N . PHE A 1 183 ? 17.383 8.332 -10.040 1.00 92.69 183 PHE A N 1
ATOM 1448 C CA . PHE A 1 183 ? 16.755 7.088 -9.587 1.00 92.69 183 PHE A CA 1
ATOM 1449 C C . PHE A 1 183 ? 16.514 7.064 -8.077 1.00 92.69 183 PHE A C 1
ATOM 1451 O O . PHE A 1 183 ? 15.424 6.687 -7.657 1.00 92.69 183 PHE A O 1
ATOM 1458 N N . GLU A 1 184 ? 17.478 7.494 -7.260 1.00 93.00 184 GLU A N 1
ATOM 1459 C CA . GLU A 1 184 ? 17.307 7.582 -5.801 1.00 93.00 184 GLU A CA 1
ATOM 1460 C C . GLU A 1 184 ? 16.145 8.506 -5.422 1.00 93.00 184 GLU A C 1
ATOM 1462 O O . GLU A 1 184 ? 15.294 8.146 -4.605 1.00 93.00 184 GLU A O 1
ATOM 1467 N N . GLN A 1 185 ? 16.062 9.674 -6.063 1.00 95.50 185 GLN A N 1
ATOM 1468 C CA . GLN A 1 185 ? 14.949 10.597 -5.875 1.00 95.50 185 GLN A CA 1
ATOM 1469 C C . GLN A 1 185 ? 13.619 9.963 -6.297 1.00 95.50 185 GLN A C 1
ATOM 1471 O O . GLN A 1 185 ? 12.630 10.086 -5.579 1.00 95.50 185 GLN A O 1
ATOM 1476 N N . LEU A 1 186 ? 13.586 9.261 -7.430 1.00 96.50 186 LEU A N 1
ATOM 1477 C CA . LEU A 1 186 ? 12.383 8.589 -7.912 1.00 96.50 186 LEU A CA 1
ATOM 1478 C C . LEU A 1 186 ? 11.919 7.486 -6.950 1.00 96.50 186 LEU A C 1
ATOM 1480 O O . LEU A 1 186 ? 10.747 7.442 -6.590 1.00 96.50 186 LEU A O 1
ATOM 1484 N N . ILE A 1 187 ? 12.837 6.638 -6.483 1.00 96.75 187 ILE A N 1
ATOM 1485 C CA . ILE A 1 187 ? 12.576 5.597 -5.479 1.00 96.75 187 ILE A CA 1
ATOM 1486 C C . ILE A 1 187 ? 11.989 6.219 -4.212 1.00 96.75 187 ILE A C 1
ATOM 1488 O O . ILE A 1 187 ? 10.983 5.732 -3.694 1.00 96.75 187 ILE A O 1
ATOM 1492 N N . LYS A 1 188 ? 12.577 7.320 -3.732 1.00 97.62 188 LYS A N 1
ATOM 1493 C CA . LYS A 1 188 ? 12.069 8.054 -2.572 1.00 97.62 188 LYS A CA 1
ATOM 1494 C C . LYS A 1 188 ? 10.632 8.538 -2.796 1.00 97.62 188 LYS A C 1
ATOM 1496 O O . LYS A 1 188 ? 9.778 8.262 -1.962 1.00 97.62 188 LYS A O 1
ATOM 1501 N N . LEU A 1 189 ? 10.344 9.160 -3.941 1.00 98.06 189 LEU A N 1
ATOM 1502 C CA . LEU A 1 189 ? 9.003 9.660 -4.278 1.00 98.06 189 LEU A CA 1
ATOM 1503 C C . LEU A 1 189 ? 7.942 8.550 -4.368 1.00 98.06 189 LEU A C 1
ATOM 1505 O O . LEU A 1 189 ? 6.775 8.792 -4.065 1.00 98.06 189 LEU A O 1
ATOM 1509 N N . TYR A 1 190 ? 8.311 7.346 -4.814 1.00 98.50 190 TYR A N 1
ATOM 1510 C CA . TYR A 1 190 ? 7.393 6.201 -4.818 1.00 98.50 190 TYR A CA 1
ATOM 1511 C C . TYR A 1 190 ? 7.123 5.692 -3.397 1.00 98.50 190 TYR A C 1
ATOM 1513 O O . TYR A 1 190 ? 5.967 5.432 -3.071 1.00 98.50 190 TYR A O 1
ATOM 1521 N N . ASN A 1 191 ? 8.152 5.591 -2.546 1.00 98.19 191 ASN A N 1
ATOM 1522 C CA . ASN A 1 191 ? 7.984 5.199 -1.141 1.00 98.19 191 ASN A CA 1
ATOM 1523 C C . ASN A 1 191 ? 7.113 6.201 -0.372 1.00 98.19 191 ASN A C 1
ATOM 1525 O O . ASN A 1 191 ? 6.142 5.798 0.258 1.00 98.19 191 ASN A O 1
ATOM 1529 N N . GLU A 1 192 ? 7.387 7.502 -0.504 1.00 98.44 192 GLU A N 1
ATOM 1530 C CA . GLU A 1 192 ? 6.586 8.559 0.132 1.00 98.44 192 GLU A CA 1
ATOM 1531 C C . GLU A 1 192 ? 5.113 8.478 -0.287 1.00 98.44 192 GLU A C 1
ATOM 1533 O O . GLU A 1 192 ? 4.213 8.576 0.543 1.00 98.44 192 GLU A O 1
ATOM 1538 N N . HIS A 1 193 ? 4.844 8.222 -1.569 1.00 98.50 193 HIS A N 1
ATOM 1539 C CA . HIS A 1 193 ? 3.477 8.080 -2.058 1.00 98.50 193 HIS A CA 1
ATOM 1540 C C . HIS A 1 193 ? 2.783 6.811 -1.525 1.00 98.50 193 HIS A C 1
ATOM 1542 O O . HIS A 1 193 ? 1.599 6.856 -1.182 1.00 98.50 193 HIS A O 1
ATOM 1548 N N . ILE A 1 194 ? 3.499 5.686 -1.419 1.00 98.50 194 ILE A N 1
ATOM 1549 C CA . ILE A 1 194 ? 2.983 4.461 -0.784 1.00 98.50 194 ILE A CA 1
ATOM 1550 C C . ILE A 1 194 ? 2.623 4.740 0.683 1.00 98.50 194 ILE A C 1
ATOM 1552 O O . ILE A 1 194 ? 1.519 4.399 1.120 1.00 98.50 194 ILE A O 1
ATOM 1556 N N . ASP A 1 195 ? 3.500 5.430 1.414 1.00 98.25 195 ASP A N 1
ATOM 1557 C CA . ASP A 1 195 ? 3.266 5.811 2.806 1.00 98.25 195 ASP A CA 1
ATOM 1558 C C . ASP A 1 195 ? 2.045 6.729 2.944 1.00 98.25 195 ASP A C 1
ATOM 1560 O O . ASP A 1 195 ? 1.180 6.484 3.787 1.00 98.25 195 ASP A O 1
ATOM 1564 N N . GLU A 1 196 ? 1.895 7.737 2.082 1.00 98.31 196 GLU A N 1
ATOM 1565 C CA . GLU A 1 196 ? 0.714 8.609 2.066 1.00 98.31 196 GLU A CA 1
ATOM 1566 C C . GLU A 1 196 ? -0.590 7.830 1.828 1.00 98.31 196 GLU A C 1
ATOM 1568 O O . GLU A 1 196 ? -1.617 8.113 2.458 1.00 98.31 196 GLU A O 1
ATOM 1573 N N . ILE A 1 197 ? -0.569 6.814 0.960 1.00 98.38 197 ILE A N 1
ATOM 1574 C CA . ILE A 1 197 ? -1.719 5.930 0.732 1.00 98.38 197 ILE A CA 1
ATOM 1575 C C . ILE A 1 197 ? -2.038 5.114 1.991 1.00 98.38 197 ILE A C 1
ATOM 1577 O O . ILE A 1 197 ? -3.210 5.018 2.372 1.00 98.38 197 ILE A O 1
ATOM 1581 N N . HIS A 1 198 ? -1.028 4.557 2.664 1.00 98.06 198 HIS A N 1
ATOM 1582 C CA . HIS A 1 198 ? -1.213 3.838 3.926 1.00 98.06 198 HIS A CA 1
ATOM 1583 C C . HIS A 1 198 ? -1.774 4.752 5.023 1.00 98.06 198 HIS A C 1
ATOM 1585 O O . HIS A 1 198 ? -2.747 4.391 5.691 1.00 98.06 198 HIS A O 1
ATOM 1591 N N . GLN A 1 199 ? -1.266 5.980 5.149 1.00 97.81 199 GLN A N 1
ATOM 1592 C CA . GLN A 1 199 ? -1.818 6.973 6.074 1.00 97.81 199 GLN A CA 1
ATOM 1593 C C . GLN A 1 199 ? -3.264 7.344 5.725 1.00 97.81 199 GLN A C 1
ATOM 1595 O O . GLN A 1 199 ? -4.108 7.497 6.615 1.00 97.81 199 GLN A O 1
ATOM 1600 N N . LYS A 1 200 ? -3.605 7.433 4.433 1.00 97.12 200 LYS A N 1
ATOM 1601 C CA . LYS A 1 200 ? -4.980 7.700 3.997 1.00 97.12 200 LYS A CA 1
ATOM 1602 C C . LYS A 1 200 ? -5.930 6.561 4.362 1.00 97.12 200 LYS A C 1
ATOM 1604 O O . LYS A 1 200 ? -7.043 6.837 4.812 1.00 97.12 200 LYS A O 1
ATOM 1609 N N . LEU A 1 201 ? -5.498 5.307 4.209 1.00 97.00 201 LEU A N 1
ATOM 1610 C CA . LEU A 1 201 ? -6.242 4.125 4.655 1.00 97.00 201 LEU A CA 1
ATOM 1611 C C . LEU A 1 201 ? -6.522 4.179 6.162 1.00 97.00 201 LEU A C 1
ATOM 1613 O O . LEU A 1 201 ? -7.675 4.027 6.571 1.00 97.00 201 LEU A O 1
ATOM 1617 N N . LEU A 1 202 ? -5.497 4.465 6.970 1.00 97.25 202 LEU A N 1
ATOM 1618 C CA . LEU A 1 202 ? -5.618 4.598 8.426 1.00 97.25 202 LEU A CA 1
ATOM 1619 C C . LEU A 1 202 ? -6.552 5.747 8.828 1.00 97.25 202 LEU A C 1
ATOM 1621 O O . LEU A 1 202 ? -7.393 5.586 9.710 1.00 97.25 202 LEU A O 1
ATOM 1625 N N . THR A 1 203 ? -6.477 6.881 8.132 1.00 96.19 203 THR A N 1
ATOM 1626 C CA . THR A 1 203 ? -7.341 8.043 8.390 1.00 96.19 203 THR A CA 1
ATOM 1627 C C . THR A 1 203 ? -8.824 7.718 8.173 1.00 96.19 203 THR A C 1
ATOM 1629 O O . THR A 1 203 ? -9.673 8.166 8.944 1.00 96.19 203 THR A O 1
ATOM 1632 N N . ILE A 1 204 ? -9.164 6.936 7.138 1.00 92.69 204 ILE A N 1
ATOM 1633 C CA . ILE A 1 204 ? -10.560 6.559 6.838 1.00 92.69 204 ILE A CA 1
ATOM 1634 C C . ILE A 1 204 ? -11.174 5.774 8.005 1.00 92.69 204 ILE A C 1
ATOM 1636 O O . ILE A 1 204 ? -12.297 6.051 8.435 1.00 92.69 204 ILE A O 1
ATOM 1640 N N . ILE A 1 205 ? -10.438 4.802 8.540 1.00 93.12 205 ILE A N 1
ATOM 1641 C CA . ILE A 1 205 ? -10.921 3.994 9.661 1.00 93.12 205 ILE A CA 1
ATOM 1642 C C . ILE A 1 205 ? -10.857 4.758 10.993 1.00 93.12 205 ILE A C 1
ATOM 1644 O O . ILE A 1 205 ? -11.788 4.651 11.792 1.00 93.12 205 ILE A O 1
ATOM 1648 N N . GLU A 1 206 ? -9.854 5.620 11.197 1.00 95.19 206 GLU A N 1
ATOM 1649 C CA . GLU A 1 206 ? -9.772 6.506 12.366 1.00 95.19 206 GLU A CA 1
ATOM 1650 C C . GLU A 1 206 ? -11.024 7.380 12.509 1.00 95.19 206 GLU A C 1
ATOM 1652 O O . GLU A 1 206 ? -11.598 7.462 13.595 1.00 95.19 206 GLU A O 1
ATOM 1657 N N . GLN A 1 207 ? -11.494 7.994 11.419 1.00 93.12 207 GLN A N 1
ATOM 1658 C CA . GLN A 1 207 ? -12.710 8.819 11.430 1.00 93.12 207 GLN A CA 1
ATOM 1659 C C . GLN A 1 207 ? -13.932 8.034 11.921 1.00 93.12 207 GLN A C 1
ATOM 1661 O O . GLN A 1 207 ? -14.758 8.556 12.675 1.00 93.12 207 GLN A O 1
ATOM 1666 N N . THR A 1 208 ? -14.010 6.758 11.547 1.00 89.62 208 THR A N 1
ATOM 1667 C CA . THR A 1 208 ? -15.085 5.858 11.972 1.00 89.62 208 THR A CA 1
ATOM 1668 C C . THR A 1 208 ? -14.987 5.553 13.469 1.00 89.62 208 THR A C 1
ATOM 1670 O O . THR A 1 208 ? -15.994 5.584 14.179 1.00 89.62 208 THR A O 1
ATOM 1673 N N . PHE A 1 209 ? -13.772 5.336 13.983 1.00 92.25 209 PHE A N 1
ATOM 1674 C CA . PHE A 1 209 ? -13.543 5.106 15.413 1.00 92.25 209 PHE A CA 1
ATOM 1675 C C . PHE A 1 209 ? -13.892 6.337 16.244 1.00 92.25 209 PHE A C 1
ATOM 1677 O O . PHE A 1 209 ? -14.576 6.211 17.255 1.00 92.25 209 PHE A O 1
ATOM 1684 N N . VAL A 1 210 ? -13.476 7.529 15.809 1.00 93.31 210 VAL A N 1
ATOM 1685 C CA . VAL A 1 210 ? -13.793 8.793 16.491 1.00 93.31 210 VAL A CA 1
ATOM 1686 C C . VAL A 1 210 ? -15.306 8.997 16.586 1.00 93.31 210 VAL A C 1
ATOM 1688 O O . VAL A 1 210 ? -15.816 9.318 17.663 1.00 93.31 210 VAL A O 1
ATOM 1691 N N . ALA A 1 211 ? -16.033 8.762 15.490 1.00 91.00 211 ALA A N 1
ATOM 1692 C CA . ALA A 1 211 ? -17.487 8.877 15.471 1.00 91.00 211 ALA A CA 1
ATOM 1693 C C . ALA A 1 211 ? -18.147 7.904 16.464 1.00 91.00 211 ALA A C 1
ATOM 1695 O O . ALA A 1 211 ? -18.985 8.325 17.266 1.00 91.00 211 ALA A O 1
ATOM 1696 N N . ALA A 1 212 ? -17.729 6.635 16.470 1.00 88.88 212 ALA A N 1
ATOM 1697 C CA . ALA A 1 212 ? -18.268 5.619 17.374 1.00 88.88 212 ALA A CA 1
ATOM 1698 C C . ALA A 1 212 ? -17.908 5.886 18.851 1.00 88.88 212 ALA A C 1
ATOM 1700 O O . ALA A 1 212 ? -18.739 5.696 19.739 1.00 88.88 212 ALA A O 1
ATOM 1701 N N . LEU A 1 213 ? -16.691 6.367 19.125 1.00 92.19 213 LEU A N 1
ATOM 1702 C CA . LEU A 1 213 ? -16.183 6.589 20.482 1.00 92.19 213 LEU A CA 1
ATOM 1703 C C . LEU A 1 213 ? -16.837 7.795 21.174 1.00 92.19 213 LEU A C 1
ATOM 1705 O O . LEU A 1 213 ? -16.885 7.849 22.402 1.00 92.19 213 LEU A O 1
ATOM 1709 N N . SER A 1 214 ? -17.377 8.752 20.411 1.00 88.19 214 SER A N 1
ATOM 1710 C CA . SER A 1 214 ? -18.017 9.963 20.952 1.00 88.19 214 SER A CA 1
ATOM 1711 C C . SER A 1 214 ? -19.153 9.675 21.947 1.00 88.19 214 SER A C 1
ATOM 1713 O O . SER A 1 214 ? -19.339 10.423 22.908 1.00 88.19 214 SER A O 1
ATOM 1715 N N . LYS A 1 215 ? -19.869 8.560 21.756 1.00 86.81 215 LYS A N 1
ATOM 1716 C CA . LYS A 1 215 ? -20.999 8.114 22.588 1.00 86.81 215 LYS A CA 1
ATOM 1717 C C . LYS A 1 215 ? -20.622 7.022 23.590 1.00 86.81 215 LYS A C 1
ATOM 1719 O O . LYS A 1 215 ? -21.488 6.514 24.294 1.00 86.81 215 LYS A O 1
ATOM 1724 N N . TYR A 1 216 ? -19.352 6.625 23.634 1.00 91.81 216 TYR A N 1
ATOM 1725 C CA . TYR A 1 216 ? -18.916 5.517 24.472 1.00 91.81 216 TYR A CA 1
ATOM 1726 C C . TYR A 1 216 ? -18.947 5.890 25.957 1.00 91.81 216 TYR A C 1
ATOM 1728 O O . TYR A 1 216 ? -18.408 6.929 26.358 1.00 91.81 216 TYR A O 1
ATOM 1736 N N . GLU A 1 217 ? -19.532 4.999 26.752 1.00 89.50 217 GLU A N 1
ATOM 1737 C CA . GLU A 1 217 ? -19.553 4.996 28.212 1.00 89.50 217 GLU A CA 1
ATOM 1738 C C . GLU A 1 217 ? -19.206 3.589 28.701 1.00 89.50 217 GLU A C 1
ATOM 1740 O O . GLU A 1 217 ? -19.589 2.594 28.080 1.00 89.50 217 GLU A O 1
ATOM 1745 N N . VAL A 1 218 ? -18.515 3.496 29.836 1.00 90.56 218 VAL A N 1
ATOM 1746 C CA . VAL A 1 218 ? -18.146 2.206 30.427 1.00 90.56 218 VAL A CA 1
ATOM 1747 C C . VAL A 1 218 ? -19.279 1.714 31.317 1.00 90.56 218 VAL A C 1
ATOM 1749 O O . VAL A 1 218 ? -19.381 2.072 32.489 1.00 90.56 218 VAL A O 1
ATOM 1752 N N . ARG A 1 219 ? -20.162 0.906 30.733 1.00 90.44 219 ARG A N 1
ATOM 1753 C CA . ARG A 1 219 ? -21.322 0.315 31.408 1.00 90.44 219 ARG A CA 1
ATOM 1754 C C . ARG A 1 219 ? -21.708 -1.019 30.776 1.00 90.44 219 ARG A C 1
ATOM 1756 O O . ARG A 1 219 ? -21.330 -1.314 29.646 1.00 90.44 219 ARG A O 1
ATOM 1763 N N . ALA A 1 220 ? -22.486 -1.817 31.501 1.00 88.94 220 ALA A N 1
ATOM 1764 C CA . ALA A 1 220 ? -23.080 -3.033 30.955 1.00 88.94 220 ALA A CA 1
ATOM 1765 C C . ALA A 1 220 ? -24.106 -2.705 29.843 1.00 88.94 220 ALA A C 1
ATOM 1767 O O . ALA A 1 220 ? -24.737 -1.646 29.896 1.00 88.94 220 ALA A O 1
ATOM 1768 N N . PRO A 1 221 ? -24.327 -3.606 28.865 1.00 91.81 221 PRO A N 1
ATOM 1769 C CA . PRO A 1 221 ? -23.724 -4.935 28.707 1.00 91.81 221 PRO A CA 1
ATOM 1770 C C . PRO A 1 221 ? -22.347 -4.915 28.017 1.00 91.81 221 PRO A C 1
ATOM 1772 O O . PRO A 1 221 ? -22.035 -4.007 27.255 1.00 91.81 221 PRO A O 1
ATOM 1775 N N . VAL A 1 222 ? -21.560 -5.976 28.228 1.00 90.19 222 VAL A N 1
ATOM 1776 C CA . VAL A 1 222 ? -20.276 -6.221 27.541 1.00 90.19 222 VAL A CA 1
ATOM 1777 C C . VAL A 1 222 ? -20.429 -7.431 26.596 1.00 90.19 222 VAL A C 1
ATOM 1779 O O . VAL A 1 222 ? -20.936 -8.461 27.047 1.00 90.19 222 VAL A O 1
ATOM 1782 N N . PRO A 1 223 ? -20.020 -7.364 25.311 1.00 92.38 223 PRO A N 1
ATOM 1783 C CA . PRO A 1 223 ? -19.317 -6.245 24.693 1.00 92.38 223 PRO A CA 1
ATOM 1784 C C . PRO A 1 223 ? -20.232 -5.044 24.466 1.00 92.38 223 PRO A C 1
ATOM 1786 O O . PRO A 1 223 ? -21.387 -5.229 24.059 1.00 92.38 223 PRO A O 1
ATOM 1789 N N . SER A 1 224 ? -19.713 -3.846 24.724 1.00 93.69 224 SER A N 1
ATOM 1790 C CA . SER A 1 224 ? -20.448 -2.595 24.542 1.00 93.69 224 SER A CA 1
ATOM 1791 C C . SER A 1 224 ? -20.727 -2.318 23.063 1.00 93.69 224 SER A C 1
ATOM 1793 O O . SER A 1 224 ? -20.082 -2.860 22.160 1.00 93.69 224 SER A O 1
ATOM 1795 N N . GLU A 1 225 ? -21.705 -1.454 22.793 1.00 92.06 225 GLU A N 1
ATOM 1796 C CA . GLU A 1 225 ? -22.081 -1.071 21.426 1.00 92.06 225 GLU A CA 1
ATOM 1797 C C . GLU A 1 225 ? -20.894 -0.494 20.640 1.00 92.06 225 GLU A C 1
ATOM 1799 O O . GLU A 1 225 ? -20.701 -0.832 19.469 1.00 92.06 225 GLU A O 1
ATOM 1804 N N . TYR A 1 226 ? -20.048 0.300 21.305 1.00 92.50 226 TYR A N 1
ATOM 1805 C CA . TYR A 1 226 ? -18.815 0.821 20.722 1.00 92.50 226 TYR A CA 1
ATOM 1806 C C . TYR A 1 226 ? -17.884 -0.310 20.273 1.00 92.50 226 TYR A C 1
ATOM 1808 O O . TYR A 1 226 ? -17.495 -0.342 19.109 1.00 92.50 226 TYR A O 1
ATOM 1816 N N . PHE A 1 227 ? -17.574 -1.276 21.145 1.00 94.88 227 PHE A N 1
ATOM 1817 C CA . PHE A 1 227 ? -16.662 -2.378 20.818 1.00 94.88 227 PHE A CA 1
ATOM 1818 C C . PHE A 1 227 ? -17.228 -3.335 19.756 1.00 94.88 227 PHE A C 1
ATOM 1820 O O . PHE A 1 227 ? -16.475 -3.867 18.935 1.00 94.88 227 PHE A O 1
ATOM 1827 N N . ARG A 1 228 ? -18.554 -3.520 19.701 1.00 93.75 228 ARG A N 1
ATOM 1828 C CA . ARG A 1 228 ? -19.220 -4.262 18.611 1.00 93.75 228 ARG A CA 1
ATOM 1829 C C . ARG A 1 228 ? -19.105 -3.536 17.272 1.00 93.75 228 ARG A C 1
ATOM 1831 O O . ARG A 1 228 ? -18.749 -4.159 16.270 1.00 93.75 228 ARG A O 1
ATOM 1838 N N . THR A 1 229 ? -19.374 -2.231 17.262 1.00 92.88 229 THR A N 1
ATOM 1839 C CA . THR A 1 229 ? -19.247 -1.381 16.067 1.00 92.88 229 THR A CA 1
ATOM 1840 C C . THR A 1 229 ? -17.800 -1.365 15.584 1.00 92.88 229 THR A C 1
ATOM 1842 O O . THR A 1 229 ? -17.533 -1.672 14.428 1.00 92.88 229 THR A O 1
ATOM 1845 N N . LEU A 1 230 ? -16.857 -1.134 16.499 1.00 93.75 230 LEU A N 1
ATOM 1846 C CA . LEU A 1 230 ? -15.418 -1.167 16.256 1.00 93.75 230 LEU A CA 1
ATOM 1847 C C . LEU A 1 230 ? -14.978 -2.481 15.601 1.00 93.75 230 LEU A C 1
ATOM 1849 O O . LEU A 1 230 ? -14.339 -2.463 14.553 1.00 93.75 230 LEU A O 1
ATOM 1853 N N . SER A 1 231 ? -15.361 -3.621 16.181 1.00 94.06 231 SER A N 1
ATOM 1854 C CA . SER A 1 231 ? -15.051 -4.941 15.622 1.00 94.06 231 SER A CA 1
ATOM 1855 C C . SER A 1 231 ? -15.627 -5.121 14.217 1.00 94.06 231 SER A C 1
ATOM 1857 O O . SER A 1 231 ? -14.947 -5.667 13.356 1.00 94.06 231 SER A O 1
ATOM 1859 N N . THR A 1 232 ? -16.854 -4.655 13.975 1.00 94.69 232 THR A N 1
ATOM 1860 C CA . THR A 1 232 ? -17.510 -4.765 12.664 1.00 94.69 232 THR A CA 1
ATOM 1861 C C . THR A 1 232 ? -16.771 -3.953 11.602 1.00 94.69 232 THR A C 1
ATOM 1863 O O . THR A 1 232 ? -16.527 -4.445 10.500 1.00 94.69 232 THR A O 1
ATOM 1866 N N . GLU A 1 233 ? -16.380 -2.723 11.931 1.00 93.69 233 GLU A N 1
ATOM 1867 C CA . GLU A 1 233 ? -15.658 -1.835 11.016 1.00 93.69 233 GLU A CA 1
ATOM 1868 C C . GLU A 1 233 ? -14.230 -2.325 10.748 1.00 93.69 233 GLU A C 1
ATOM 1870 O O . GLU A 1 233 ? -13.784 -2.304 9.603 1.00 93.69 233 GLU A O 1
ATOM 1875 N N . ILE A 1 234 ? -13.550 -2.870 11.762 1.00 94.38 234 ILE A N 1
ATOM 1876 C CA . ILE A 1 234 ? -12.247 -3.532 11.605 1.00 94.38 234 ILE A CA 1
ATOM 1877 C C . ILE A 1 234 ? -12.345 -4.721 10.649 1.00 94.38 234 ILE A C 1
ATOM 1879 O O . ILE A 1 234 ? -11.547 -4.819 9.718 1.00 94.38 234 ILE A O 1
ATOM 1883 N N . SER A 1 235 ? -13.335 -5.601 10.828 1.00 95.25 235 SER A N 1
ATOM 1884 C CA . SER A 1 235 ? -13.538 -6.737 9.924 1.00 95.25 235 SER A CA 1
ATOM 1885 C C . SER A 1 235 ? -13.873 -6.279 8.503 1.00 95.25 235 SER A C 1
ATOM 1887 O O . SER A 1 235 ? -13.376 -6.856 7.538 1.00 95.25 235 SER A O 1
ATOM 1889 N N . ARG A 1 236 ? -14.680 -5.222 8.343 1.00 94.75 236 ARG A N 1
ATOM 1890 C CA . ARG A 1 236 ? -15.017 -4.680 7.019 1.00 94.75 236 ARG A CA 1
ATOM 1891 C C . ARG A 1 236 ? -13.790 -4.083 6.326 1.00 94.75 236 ARG A C 1
ATOM 1893 O O . ARG A 1 236 ? -13.600 -4.320 5.136 1.00 94.75 236 ARG A O 1
ATOM 1900 N N . PHE A 1 237 ? -12.957 -3.352 7.063 1.00 95.62 237 PHE A N 1
ATOM 1901 C CA . PHE A 1 237 ? -11.700 -2.806 6.560 1.00 95.62 237 PHE A CA 1
ATOM 1902 C C . PHE A 1 237 ? -10.716 -3.914 6.183 1.00 95.62 237 PHE A C 1
ATOM 1904 O O . PHE A 1 237 ? -10.226 -3.905 5.057 1.00 95.62 237 PHE A O 1
ATOM 1911 N N . TYR A 1 238 ? -10.518 -4.907 7.059 1.00 96.94 238 TYR A N 1
ATOM 1912 C CA . TYR A 1 238 ? -9.716 -6.101 6.778 1.00 96.94 238 TYR A CA 1
ATOM 1913 C C . TYR A 1 238 ? -10.154 -6.759 5.467 1.00 96.94 238 TYR A C 1
ATOM 1915 O O . TYR A 1 238 ? -9.358 -6.863 4.542 1.00 96.94 238 TYR A O 1
ATOM 1923 N N . ASN A 1 239 ? -11.438 -7.112 5.343 1.00 95.56 239 ASN A N 1
ATOM 1924 C CA . ASN A 1 239 ? -11.978 -7.786 4.159 1.00 95.56 239 ASN A CA 1
ATOM 1925 C C . ASN A 1 239 ? -11.806 -6.967 2.870 1.00 95.56 239 ASN A C 1
ATOM 1927 O O . ASN A 1 239 ? -11.722 -7.535 1.782 1.00 95.56 239 ASN A O 1
ATOM 1931 N N . ALA A 1 240 ? -11.776 -5.635 2.971 1.00 94.50 240 ALA A N 1
ATOM 1932 C CA . ALA A 1 240 ? -11.601 -4.761 1.819 1.00 94.50 240 ALA A CA 1
ATOM 1933 C C . ALA A 1 240 ? -10.163 -4.747 1.279 1.00 94.50 240 ALA A C 1
ATOM 1935 O O . ALA A 1 240 ? -9.986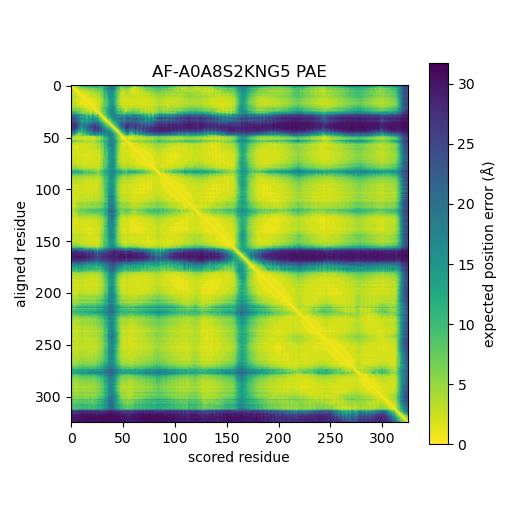 -4.445 0.096 1.00 94.50 240 ALA A O 1
ATOM 1936 N N . ILE A 1 241 ? -9.160 -5.039 2.118 1.00 96.19 241 ILE A N 1
ATOM 1937 C CA . ILE A 1 241 ? -7.741 -4.871 1.767 1.00 96.19 241 ILE A CA 1
ATOM 1938 C C . ILE A 1 241 ? -6.914 -6.157 1.842 1.00 96.19 241 ILE A C 1
ATOM 1940 O O . ILE A 1 241 ? -5.940 -6.260 1.106 1.00 96.19 241 ILE A O 1
ATOM 1944 N N . SER A 1 242 ? -7.281 -7.133 2.679 1.00 95.00 242 SER A N 1
ATOM 1945 C CA . SER A 1 242 ? -6.436 -8.288 3.038 1.00 95.00 242 SER A CA 1
ATOM 1946 C C . SER A 1 242 ? -6.081 -9.195 1.865 1.00 95.00 242 SER A C 1
ATOM 1948 O O . SER A 1 242 ? -5.048 -9.850 1.884 1.00 95.00 242 SER A O 1
ATOM 1950 N N . THR A 1 243 ? -6.920 -9.212 0.831 1.00 93.31 243 THR A N 1
ATOM 1951 C CA . THR A 1 243 ? -6.672 -9.967 -0.405 1.00 93.31 243 THR A CA 1
ATOM 1952 C C . THR A 1 243 ? -5.757 -9.236 -1.385 1.00 93.31 243 THR A C 1
ATOM 1954 O O . THR A 1 243 ? -5.306 -9.844 -2.346 1.00 93.31 243 THR A O 1
ATOM 1957 N N . ILE A 1 244 ? -5.506 -7.941 -1.174 1.00 95.19 244 ILE A N 1
ATOM 1958 C CA . ILE A 1 244 ? -4.756 -7.074 -2.090 1.00 95.19 244 ILE A CA 1
ATOM 1959 C C . ILE A 1 244 ? -3.383 -6.734 -1.521 1.00 95.19 244 ILE A C 1
ATOM 1961 O O . ILE A 1 244 ? -2.392 -6.857 -2.234 1.00 95.19 244 ILE A O 1
ATOM 1965 N N . VAL A 1 245 ? -3.326 -6.258 -0.273 1.00 95.56 245 VAL A N 1
ATOM 1966 C CA . VAL A 1 245 ? -2.074 -5.792 0.340 1.00 95.56 245 VAL A CA 1
ATOM 1967 C C . VAL A 1 245 ? -1.127 -6.957 0.645 1.00 95.56 245 VAL A C 1
ATOM 1969 O O . VAL A 1 245 ? -1.572 -8.094 0.802 1.00 95.56 245 VAL A O 1
ATOM 1972 N N . SER A 1 246 ? 0.178 -6.683 0.744 1.00 94.75 246 SER A N 1
ATOM 1973 C CA . SER A 1 246 ? 1.138 -7.692 1.205 1.00 94.75 246 SER A CA 1
ATOM 1974 C C . SER A 1 246 ? 0.876 -8.059 2.672 1.00 94.75 246 SER A C 1
ATOM 1976 O O . SER A 1 246 ? 0.265 -7.294 3.423 1.00 94.75 246 SER A O 1
ATOM 1978 N N . HIS A 1 247 ? 1.367 -9.220 3.110 1.00 93.19 247 HIS A N 1
ATOM 1979 C CA . HIS A 1 247 ? 1.276 -9.611 4.520 1.00 93.19 247 HIS A CA 1
ATOM 1980 C C . HIS A 1 247 ? 1.996 -8.603 5.432 1.00 93.19 247 HIS A C 1
ATOM 1982 O O . HIS A 1 247 ? 1.486 -8.242 6.490 1.00 93.19 247 HIS A O 1
ATOM 1988 N N . THR A 1 248 ? 3.149 -8.098 4.991 1.00 93.69 248 THR A N 1
ATOM 1989 C CA . THR A 1 248 ? 3.932 -7.083 5.705 1.00 93.69 248 THR A CA 1
ATOM 1990 C C . THR A 1 248 ? 3.146 -5.782 5.871 1.00 93.69 248 THR A C 1
ATOM 1992 O O . THR A 1 248 ? 3.035 -5.269 6.985 1.00 93.69 248 THR A O 1
ATOM 1995 N N . ASP A 1 249 ? 2.530 -5.281 4.797 1.00 95.56 249 ASP A N 1
ATOM 1996 C CA . ASP A 1 249 ? 1.710 -4.065 4.854 1.00 95.56 249 ASP A CA 1
ATOM 1997 C C . ASP A 1 249 ? 0.458 -4.269 5.706 1.00 95.56 249 ASP A C 1
ATOM 1999 O O . ASP A 1 249 ? 0.039 -3.366 6.429 1.00 95.56 249 ASP A O 1
ATOM 2003 N N . LEU A 1 250 ? -0.142 -5.462 5.657 1.00 96.31 250 LEU A N 1
ATOM 2004 C CA . LEU A 1 250 ? -1.285 -5.806 6.495 1.00 96.31 250 LEU A CA 1
ATOM 2005 C C . LEU A 1 250 ? -0.912 -5.721 7.980 1.00 96.31 250 LEU A C 1
ATOM 2007 O O . LEU A 1 250 ? -1.617 -5.072 8.753 1.00 96.31 250 LEU A O 1
ATOM 2011 N N . GLN A 1 251 ? 0.217 -6.312 8.376 1.00 95.56 251 GLN A N 1
ATOM 2012 C CA . GLN A 1 251 ? 0.714 -6.222 9.748 1.00 95.56 251 GLN A CA 1
ATOM 2013 C C . GLN A 1 251 ? 1.046 -4.780 10.145 1.00 95.56 251 GLN A C 1
ATOM 2015 O O . GLN A 1 251 ? 0.649 -4.338 11.226 1.00 95.56 251 GLN A O 1
ATOM 2020 N N . TYR A 1 252 ? 1.704 -4.022 9.267 1.00 95.94 252 TYR A N 1
ATOM 2021 C CA . TYR A 1 252 ? 1.998 -2.604 9.477 1.00 95.94 252 TYR A CA 1
ATOM 2022 C C . TYR A 1 252 ? 0.717 -1.790 9.726 1.00 95.94 252 TYR A C 1
ATOM 2024 O O . TYR A 1 252 ? 0.583 -1.124 10.757 1.00 95.94 252 TYR A O 1
ATOM 2032 N N . LEU A 1 253 ? -0.270 -1.897 8.829 1.00 97.38 253 LEU A N 1
ATOM 2033 C CA . LEU A 1 253 ? -1.536 -1.170 8.921 1.00 97.38 253 LEU A CA 1
ATOM 2034 C C . LEU A 1 253 ? -2.285 -1.511 10.210 1.00 97.38 253 LEU A C 1
ATOM 2036 O O . LEU A 1 253 ? -2.783 -0.611 10.880 1.00 97.38 253 LEU A O 1
ATOM 2040 N N . PHE A 1 254 ? -2.350 -2.785 10.599 1.00 97.19 254 PHE A N 1
ATOM 2041 C CA . PHE A 1 254 ? -3.067 -3.186 11.811 1.00 97.19 254 PHE A CA 1
ATOM 2042 C C . PHE A 1 254 ? -2.314 -2.851 13.103 1.00 97.19 254 PHE A C 1
ATOM 2044 O O . PHE A 1 254 ? -2.951 -2.529 14.108 1.00 97.19 254 PHE A O 1
ATOM 2051 N N . THR A 1 255 ? -0.980 -2.818 13.069 1.00 96.56 255 THR A N 1
ATOM 2052 C CA . T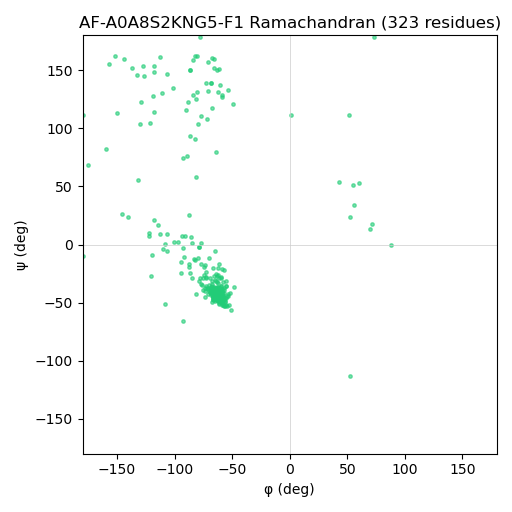HR A 1 255 ? -0.162 -2.296 14.173 1.00 96.56 255 THR A CA 1
ATOM 2053 C C . THR A 1 255 ? -0.481 -0.821 14.416 1.00 96.56 255 THR A C 1
ATOM 2055 O O . THR A 1 255 ? -0.821 -0.428 15.536 1.00 96.56 255 THR A O 1
ATOM 2058 N N . HIS A 1 256 ? -0.453 -0.000 13.363 1.00 96.38 256 HIS A N 1
ATOM 2059 C CA . HIS A 1 256 ? -0.778 1.423 13.464 1.00 96.38 256 HIS A CA 1
ATOM 2060 C C . HIS A 1 256 ? -2.252 1.669 13.791 1.00 96.38 256 HIS A C 1
ATOM 2062 O O . HIS A 1 256 ? -2.573 2.555 14.583 1.00 96.38 256 HIS A O 1
ATOM 2068 N N . LEU A 1 257 ? -3.160 0.846 13.267 1.00 96.00 257 LEU A N 1
ATOM 2069 C CA . LEU A 1 257 ? -4.574 0.897 13.621 1.00 96.00 257 LEU A CA 1
ATOM 2070 C C . LEU A 1 257 ? -4.792 0.652 15.118 1.00 96.00 257 LEU A C 1
ATOM 2072 O O . LEU A 1 257 ? -5.565 1.367 15.757 1.00 96.00 257 LEU A O 1
ATOM 2076 N N . ASN A 1 258 ? -4.090 -0.327 15.690 1.00 95.75 258 ASN A N 1
ATOM 2077 C CA . ASN A 1 258 ? -4.126 -0.598 17.122 1.00 95.75 258 ASN A CA 1
ATOM 2078 C C . ASN A 1 258 ? -3.546 0.574 17.936 1.00 95.75 258 ASN A C 1
ATOM 2080 O O . ASN A 1 258 ? -4.123 0.960 18.951 1.00 95.75 258 ASN A O 1
ATOM 2084 N N . GLN A 1 259 ? -2.469 1.219 17.476 1.00 95.56 259 GLN A N 1
ATOM 2085 C CA . GLN A 1 259 ? -1.952 2.442 18.111 1.00 95.56 259 GLN A CA 1
ATOM 2086 C C . GLN A 1 259 ? -2.978 3.587 18.091 1.00 95.56 259 GLN A C 1
ATOM 2088 O O . GLN A 1 259 ? -3.185 4.249 19.111 1.00 95.56 259 GLN A O 1
ATOM 2093 N N . ILE A 1 260 ? -3.662 3.801 16.961 1.00 95.06 260 ILE A N 1
ATOM 2094 C CA . ILE A 1 260 ? -4.746 4.787 16.837 1.00 95.06 260 ILE A CA 1
ATOM 2095 C C . ILE A 1 260 ? -5.868 4.460 17.823 1.00 95.06 260 ILE A C 1
ATOM 2097 O O . ILE A 1 260 ? -6.282 5.331 18.589 1.00 95.06 260 ILE A O 1
ATOM 2101 N N . PHE A 1 261 ? -6.321 3.205 17.856 1.00 95.44 261 PHE A N 1
ATOM 2102 C CA . PHE A 1 261 ? -7.337 2.739 18.796 1.00 95.44 261 PHE A CA 1
ATOM 2103 C C . PHE A 1 261 ? -6.940 3.025 20.252 1.00 95.44 261 PHE A C 1
ATOM 2105 O O . PHE A 1 261 ? -7.702 3.678 20.970 1.00 95.44 261 PHE A O 1
ATOM 2112 N N . LYS A 1 262 ? -5.734 2.613 20.669 1.00 94.69 262 LYS A N 1
ATOM 2113 C CA . LYS A 1 262 ? -5.224 2.836 22.030 1.00 94.69 262 LYS A CA 1
ATOM 2114 C C . LYS A 1 262 ? -5.188 4.320 22.384 1.00 94.69 262 LYS A C 1
ATOM 2116 O O . LYS A 1 262 ? -5.696 4.711 23.433 1.00 94.69 262 LYS A O 1
ATOM 2121 N N . ARG A 1 263 ? -4.658 5.163 21.490 1.00 95.12 263 ARG A N 1
ATOM 2122 C CA . ARG A 1 263 ? -4.588 6.622 21.675 1.00 95.12 263 ARG A CA 1
ATOM 2123 C C . ARG A 1 263 ? -5.974 7.247 21.843 1.00 95.12 263 ARG A C 1
ATOM 2125 O O . ARG A 1 263 ? -6.175 8.061 22.747 1.00 95.12 263 ARG A O 1
ATOM 2132 N N . LEU A 1 264 ? -6.922 6.897 20.973 1.00 94.44 264 LEU A N 1
ATOM 2133 C CA . LEU A 1 264 ? -8.283 7.433 21.024 1.00 94.44 264 LEU A CA 1
ATOM 2134 C C . LEU A 1 264 ? -9.006 6.993 22.299 1.00 94.44 264 LEU A C 1
ATOM 2136 O O . LEU A 1 264 ? -9.592 7.828 22.992 1.00 94.44 264 LEU A O 1
ATOM 2140 N N . LEU A 1 265 ? -8.921 5.705 22.639 1.00 94.62 265 LEU A N 1
ATOM 2141 C CA . LEU A 1 265 ? -9.551 5.163 23.835 1.00 94.62 265 LEU A CA 1
ATOM 2142 C C . LEU A 1 265 ? -8.962 5.783 25.105 1.00 94.62 265 LEU A C 1
ATOM 2144 O O . LEU A 1 265 ? -9.726 6.265 25.936 1.00 94.62 265 LEU A O 1
ATOM 2148 N N . ALA A 1 266 ? -7.633 5.871 25.226 1.00 93.56 266 ALA A N 1
ATOM 2149 C CA . ALA A 1 266 ? -6.966 6.516 26.359 1.00 93.56 266 ALA A CA 1
ATOM 2150 C C . ALA A 1 266 ? -7.466 7.956 26.573 1.00 93.56 266 ALA A C 1
ATOM 2152 O O . ALA A 1 266 ? -7.820 8.348 27.688 1.00 93.56 266 ALA A O 1
ATOM 2153 N N . LYS A 1 267 ? -7.593 8.731 25.485 1.00 92.69 267 LYS A N 1
ATOM 2154 C CA . LYS A 1 267 ? -8.153 10.090 25.529 1.00 92.69 267 LYS A CA 1
ATOM 2155 C C . LYS A 1 267 ? -9.591 10.102 26.058 1.00 92.69 267 LYS A C 1
ATOM 2157 O O . LYS A 1 267 ? -9.925 10.963 26.872 1.00 92.69 267 LYS A O 1
ATOM 2162 N N . ARG A 1 268 ? -10.442 9.165 25.625 1.00 92.69 268 ARG A N 1
ATOM 2163 C CA . ARG A 1 268 ? -11.837 9.069 26.086 1.00 92.69 268 ARG A CA 1
ATOM 2164 C C . ARG A 1 268 ? -11.936 8.643 27.551 1.00 92.69 268 ARG A C 1
ATOM 2166 O O . ARG A 1 268 ? -12.714 9.234 28.291 1.00 92.69 268 ARG A O 1
ATOM 2173 N N . LEU A 1 269 ? -11.132 7.677 27.987 1.00 92.50 269 LEU A N 1
ATOM 2174 C CA . LEU A 1 269 ? -11.102 7.226 29.382 1.00 92.50 269 LEU A CA 1
ATOM 2175 C C . LEU A 1 269 ? -10.701 8.360 30.331 1.00 92.50 269 LEU A C 1
ATOM 2177 O O . LEU A 1 269 ? -11.343 8.545 31.364 1.00 92.50 269 LEU A O 1
ATOM 2181 N N . LYS A 1 270 ? -9.726 9.189 29.933 1.00 91.12 270 LYS A N 1
ATOM 2182 C CA . LYS A 1 270 ? -9.335 10.390 30.685 1.00 91.12 270 LYS A CA 1
ATOM 2183 C C . LYS A 1 270 ? -10.487 11.393 30.826 1.00 91.12 270 LYS A C 1
ATOM 2185 O O . LYS A 1 270 ? -10.681 11.949 31.902 1.00 91.12 270 LYS A O 1
ATOM 2190 N N . GLN A 1 271 ? -11.281 11.602 29.773 1.00 91.25 271 GLN A N 1
ATOM 2191 C CA . GLN A 1 271 ? -12.465 12.478 29.823 1.00 91.25 271 GLN A CA 1
ATOM 2192 C C . GLN A 1 271 ? -13.556 11.939 30.755 1.00 91.25 271 GLN A C 1
ATOM 2194 O O . GLN A 1 271 ? -14.204 12.715 31.450 1.00 91.25 271 GLN A O 1
ATOM 2199 N N . LEU A 1 272 ? -13.737 10.618 30.781 1.00 90.06 272 LEU A N 1
ATOM 2200 C CA . LEU A 1 272 ? -14.687 9.938 31.663 1.00 90.06 272 LEU A CA 1
ATOM 2201 C C . LEU A 1 272 ? -14.165 9.774 33.102 1.00 90.06 272 LEU A C 1
ATOM 2203 O O . LEU A 1 272 ? -14.892 9.258 33.943 1.00 90.06 272 LEU A O 1
ATOM 2207 N N . LYS A 1 273 ? -12.929 10.216 33.388 1.00 89.62 273 LYS A N 1
ATOM 2208 C CA . LYS A 1 273 ? -12.242 10.065 34.684 1.00 89.62 273 LYS A CA 1
ATOM 2209 C C . LYS A 1 273 ? -12.148 8.608 35.157 1.00 89.62 273 LYS A C 1
ATOM 2211 O O . LYS A 1 273 ? -12.192 8.338 36.353 1.00 89.62 273 LYS A O 1
ATOM 2216 N N . ILE A 1 274 ? -12.005 7.676 34.217 1.00 88.19 274 ILE A N 1
ATOM 2217 C CA . ILE A 1 274 ? -11.852 6.251 34.523 1.00 88.19 274 ILE A CA 1
ATOM 2218 C C . ILE A 1 274 ? -10.386 5.975 34.833 1.00 88.19 274 ILE A C 1
ATOM 2220 O O . ILE A 1 274 ? -9.497 6.338 34.058 1.00 88.19 274 ILE A O 1
ATOM 2224 N N . ILE A 1 275 ? -10.149 5.326 35.967 1.00 85.56 275 ILE A N 1
ATOM 2225 C CA . ILE A 1 275 ? -8.824 4.975 36.470 1.00 85.56 275 ILE A CA 1
ATOM 2226 C C . ILE A 1 275 ? -8.628 3.455 36.457 1.00 85.56 275 ILE A C 1
ATOM 2228 O O . ILE A 1 275 ? -9.583 2.689 36.356 1.00 85.56 275 ILE A O 1
ATOM 2232 N N . ASN A 1 276 ? -7.370 3.023 36.517 1.00 85.38 276 ASN A N 1
ATOM 2233 C CA . ASN A 1 276 ? -7.006 1.616 36.657 1.00 85.38 276 ASN A CA 1
ATOM 2234 C C . ASN A 1 276 ? -6.918 1.272 38.151 1.00 85.38 276 ASN A C 1
ATOM 2236 O O . ASN A 1 276 ? -5.830 1.246 38.723 1.00 85.38 276 ASN A O 1
ATOM 2240 N N . ASP A 1 277 ? -8.078 1.125 38.787 1.00 84.31 277 ASP A N 1
ATOM 2241 C CA . ASP A 1 277 ? -8.235 0.869 40.226 1.00 84.31 277 ASP A CA 1
ATOM 2242 C C . ASP A 1 277 ? -8.703 -0.559 40.548 1.00 84.31 277 ASP A C 1
ATOM 2244 O O . ASP A 1 277 ? -8.901 -0.893 41.714 1.00 84.31 277 ASP A O 1
ATOM 2248 N N . GLY A 1 278 ? -8.900 -1.408 39.532 1.00 83.94 278 GLY A N 1
ATOM 2249 C CA . GLY A 1 278 ? -9.503 -2.732 39.715 1.00 83.94 278 GLY A CA 1
ATOM 2250 C C . GLY A 1 278 ? -10.993 -2.690 40.075 1.00 83.94 278 GLY A C 1
ATOM 2251 O O . GLY A 1 278 ? -11.541 -3.695 40.516 1.00 83.94 278 GLY A O 1
ATOM 2252 N N . GLY A 1 279 ? -11.653 -1.537 39.930 1.00 89.00 279 GLY A N 1
ATOM 2253 C CA . GLY A 1 279 ? -13.067 -1.366 40.234 1.00 89.00 279 GLY A CA 1
ATOM 2254 C C . GLY A 1 279 ? -14.008 -1.915 39.149 1.00 89.00 279 GLY A C 1
ATOM 2255 O O . GLY A 1 279 ? -13.581 -2.346 38.074 1.00 89.00 279 GLY A O 1
ATOM 2256 N N . PRO A 1 280 ? -15.336 -1.826 39.360 1.00 88.94 280 PRO A N 1
ATOM 2257 C CA . PRO A 1 280 ? -16.324 -2.400 38.441 1.00 88.94 280 PRO A CA 1
ATOM 2258 C C . PRO A 1 280 ? -16.253 -1.847 37.009 1.00 88.94 280 PRO A C 1
ATOM 2260 O O . PRO A 1 280 ? -16.472 -2.578 36.044 1.00 88.94 280 PRO A O 1
ATOM 2263 N N . GLN A 1 281 ? -15.944 -0.556 36.842 1.00 89.19 281 GLN A N 1
ATOM 2264 C CA . GLN A 1 281 ? -15.775 0.045 35.512 1.00 89.19 281 GLN A CA 1
ATOM 2265 C C . GLN A 1 281 ? -14.504 -0.462 34.823 1.00 89.19 281 GLN A C 1
ATOM 2267 O O . GLN A 1 281 ? -14.534 -0.766 33.629 1.00 89.19 281 GLN A O 1
ATOM 2272 N N . TYR A 1 282 ? -13.408 -0.607 35.569 1.00 89.69 282 TYR A N 1
ATOM 2273 C CA . TYR A 1 282 ? -12.176 -1.195 35.059 1.00 89.69 282 TYR A CA 1
ATOM 2274 C C . TYR A 1 282 ? -12.395 -2.640 34.584 1.00 89.69 282 TYR A C 1
ATOM 2276 O O . TYR A 1 282 ? -11.960 -3.003 33.489 1.00 89.69 282 TYR A O 1
ATOM 2284 N N . ASP A 1 283 ? -13.146 -3.443 35.340 1.00 90.06 283 ASP A N 1
ATOM 2285 C CA . ASP A 1 283 ? -13.482 -4.819 34.960 1.00 90.06 283 ASP A CA 1
ATOM 2286 C C . ASP A 1 283 ? -14.320 -4.889 33.677 1.00 90.06 283 ASP A C 1
ATOM 2288 O O . ASP A 1 283 ? -14.051 -5.705 32.787 1.00 90.06 283 ASP A O 1
ATOM 2292 N N . LEU A 1 284 ? -15.329 -4.020 33.545 1.00 92.62 284 LEU A N 1
ATOM 2293 C CA . LEU A 1 284 ? -16.146 -3.929 32.331 1.00 92.62 284 LEU A CA 1
ATOM 2294 C C . LEU A 1 284 ? -15.289 -3.558 31.115 1.00 92.62 284 LEU A C 1
ATOM 2296 O O . LEU A 1 284 ? -15.360 -4.236 30.087 1.00 92.62 284 LEU A O 1
ATOM 2300 N N . LEU A 1 285 ? -14.435 -2.542 31.256 1.00 93.94 285 LEU A N 1
ATOM 2301 C CA . LEU A 1 285 ? -13.502 -2.118 30.217 1.00 93.94 285 LEU A CA 1
ATOM 2302 C C . LEU A 1 285 ? -12.527 -3.241 29.842 1.00 93.94 285 LEU A C 1
ATOM 2304 O O . LEU A 1 285 ? -12.315 -3.500 28.662 1.00 93.94 285 LEU A O 1
ATOM 2308 N N . THR A 1 286 ? -11.972 -3.953 30.822 1.00 92.56 286 THR A N 1
ATOM 2309 C CA . THR A 1 286 ? -11.040 -5.068 30.595 1.00 92.56 286 THR A CA 1
ATOM 2310 C C . THR A 1 286 ? -11.688 -6.187 29.780 1.00 92.56 286 THR A C 1
ATOM 2312 O O . THR A 1 286 ? -11.062 -6.777 28.895 1.00 92.56 286 THR A O 1
ATOM 2315 N N . ARG A 1 287 ? -12.970 -6.477 30.024 1.00 94.31 287 ARG A N 1
ATOM 2316 C CA . ARG A 1 287 ? -13.726 -7.464 29.239 1.00 94.31 287 ARG A CA 1
ATOM 2317 C C . ARG A 1 287 ? -13.976 -6.992 27.802 1.00 94.31 287 ARG A C 1
ATOM 2319 O O . ARG A 1 287 ? -13.864 -7.809 26.888 1.00 94.31 287 ARG A O 1
ATOM 2326 N N . ASP A 1 288 ? -14.261 -5.707 27.599 1.00 95.00 288 ASP A N 1
ATOM 2327 C CA . ASP A 1 288 ? -14.393 -5.084 26.273 1.00 95.00 288 ASP A CA 1
ATOM 2328 C C . ASP A 1 288 ? -13.066 -5.107 25.492 1.00 95.00 288 ASP A C 1
ATOM 2330 O O . ASP A 1 288 ? -13.009 -5.523 24.334 1.00 95.00 288 ASP A O 1
ATOM 2334 N N . LEU A 1 289 ? -11.964 -4.765 26.156 1.00 94.94 289 LEU A N 1
ATOM 2335 C CA . LEU A 1 289 ? -10.612 -4.831 25.605 1.00 94.94 289 LEU A CA 1
ATOM 2336 C C . LEU A 1 289 ? -10.219 -6.259 25.216 1.00 94.94 289 LEU A C 1
ATOM 2338 O O . LEU A 1 289 ? -9.707 -6.490 24.123 1.00 94.94 289 LEU A O 1
ATOM 2342 N N . ARG A 1 290 ? -10.534 -7.247 26.062 1.00 94.69 290 ARG A N 1
ATOM 2343 C CA . ARG A 1 290 ? -10.336 -8.664 25.731 1.00 94.69 290 ARG A CA 1
ATOM 2344 C C . ARG A 1 290 ? -11.185 -9.086 24.530 1.00 94.69 290 ARG A C 1
ATOM 2346 O O . ARG A 1 290 ? -10.733 -9.910 23.734 1.00 94.69 290 ARG A O 1
ATOM 2353 N N . TYR A 1 291 ? -12.403 -8.556 24.395 1.00 95.44 291 TYR A N 1
ATOM 2354 C CA . TYR A 1 291 ? -13.227 -8.782 23.209 1.00 95.44 291 TYR A CA 1
ATOM 2355 C C . TYR A 1 291 ? -12.551 -8.208 21.956 1.00 95.44 291 TYR A C 1
ATOM 2357 O O . TYR A 1 291 ? -12.398 -8.948 20.988 1.00 95.44 291 TYR A O 1
ATOM 2365 N N . TYR A 1 292 ? -12.074 -6.959 21.988 1.00 95.12 292 TYR A N 1
ATOM 2366 C CA . TYR A 1 292 ? -11.322 -6.349 20.883 1.00 95.12 292 TYR A CA 1
ATOM 2367 C C . TYR A 1 292 ? -10.116 -7.191 20.461 1.00 95.12 292 TYR A C 1
ATOM 2369 O O 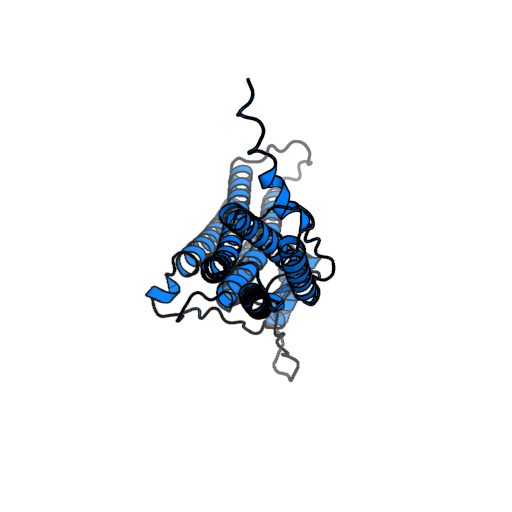. TYR A 1 292 ? -10.018 -7.561 19.291 1.00 95.12 292 TYR A O 1
ATOM 2377 N N . SER A 1 293 ? -9.250 -7.563 21.410 1.00 95.00 293 SER A N 1
ATOM 2378 C CA . SER A 1 293 ? -8.039 -8.331 21.105 1.00 95.00 293 SER A CA 1
ATOM 2379 C C . SER A 1 293 ? -8.360 -9.647 20.409 1.00 95.00 293 SER A C 1
ATOM 2381 O O . SER A 1 293 ? -7.772 -9.967 19.380 1.00 95.00 293 SER A O 1
ATOM 2383 N N . LYS A 1 294 ? -9.372 -10.368 20.909 1.00 94.56 294 LYS A N 1
ATOM 2384 C CA . LYS A 1 294 ? -9.835 -11.613 20.288 1.00 94.56 294 LYS A CA 1
ATOM 2385 C C . LYS A 1 294 ? -10.389 -11.408 18.882 1.00 94.56 294 LYS A C 1
ATOM 2387 O O . LYS A 1 294 ? -10.312 -12.332 18.086 1.00 94.56 294 LYS A O 1
ATOM 2392 N N . GLN A 1 295 ? -11.000 -10.266 18.579 1.00 94.81 295 GLN A N 1
ATOM 2393 C CA . GLN A 1 295 ? -11.536 -10.007 17.240 1.00 94.81 295 GLN A CA 1
ATOM 2394 C C . GLN A 1 295 ? -10.430 -9.681 16.240 1.00 94.81 295 GLN A C 1
ATOM 2396 O O . GLN A 1 295 ? -10.486 -10.171 15.118 1.00 94.81 295 GLN A O 1
ATOM 2401 N N . VAL A 1 296 ? -9.406 -8.928 16.650 1.00 94.06 296 VAL A N 1
ATOM 2402 C CA . VAL A 1 296 ? -8.243 -8.648 15.795 1.00 94.06 296 VAL A CA 1
ATOM 2403 C C . VAL A 1 296 ? -7.439 -9.925 15.537 1.00 94.06 296 VAL A C 1
ATOM 2405 O O . VAL A 1 296 ? -7.160 -10.241 14.388 1.00 94.06 296 VAL A O 1
ATOM 2408 N N . GLN A 1 297 ? -7.154 -10.712 16.578 1.00 94.19 297 GLN A N 1
ATOM 2409 C CA . GLN A 1 297 ? -6.357 -11.944 16.472 1.00 94.19 297 GLN A CA 1
ATOM 2410 C C . GLN A 1 297 ? -7.066 -13.099 15.745 1.00 94.19 297 GLN A C 1
ATOM 2412 O O . GLN A 1 297 ? -6.433 -14.095 15.419 1.00 94.19 297 GLN A O 1
ATOM 2417 N N . LYS A 1 298 ? -8.379 -13.001 15.494 1.00 94.94 298 LYS A N 1
ATOM 2418 C CA . LYS A 1 298 ? -9.118 -13.962 14.652 1.00 94.94 298 LYS A CA 1
ATOM 2419 C C . LYS A 1 298 ? -8.887 -13.752 13.157 1.00 94.94 298 LYS A C 1
ATOM 2421 O O . LYS A 1 298 ? -9.279 -14.606 12.365 1.00 94.94 298 LYS A O 1
ATOM 2426 N N . LEU A 1 299 ? -8.369 -12.592 12.766 1.00 94.62 299 LEU A N 1
ATOM 2427 C CA . LEU A 1 299 ? -8.147 -12.249 11.370 1.00 94.62 299 LEU A CA 1
ATOM 2428 C C . LEU A 1 299 ? -6.852 -12.907 10.889 1.00 94.62 299 LEU A C 1
ATOM 2430 O O . LEU A 1 299 ? -5.817 -12.789 11.541 1.00 94.62 299 LEU A O 1
ATOM 2434 N N . HIS A 1 300 ? -6.919 -13.569 9.735 1.00 93.44 300 HIS A N 1
ATOM 2435 C CA . HIS A 1 300 ? -5.785 -14.312 9.195 1.00 93.44 300 HIS A CA 1
ATOM 2436 C C . HIS A 1 300 ? -4.593 -13.390 8.890 1.00 93.44 300 HIS A C 1
ATOM 2438 O O . HIS A 1 300 ? -4.761 -12.362 8.224 1.00 93.44 300 HIS A O 1
ATOM 2444 N N . GLY A 1 301 ? -3.399 -13.765 9.350 1.00 89.94 301 GLY A N 1
ATOM 2445 C CA . GLY A 1 301 ? -2.161 -12.981 9.236 1.00 89.94 301 GLY A CA 1
ATOM 2446 C C . GLY A 1 301 ? -1.927 -11.986 10.383 1.00 89.94 301 GLY A C 1
ATOM 2447 O O . GLY A 1 301 ? -0.921 -11.275 10.391 1.00 89.94 301 GLY A O 1
ATOM 2448 N N . LEU A 1 302 ? -2.846 -11.914 11.354 1.00 93.38 302 LEU A N 1
ATOM 2449 C CA . LEU A 1 302 ? -2.789 -11.014 12.516 1.00 93.38 302 LEU A CA 1
ATOM 2450 C C . LEU A 1 302 ? -2.828 -11.764 13.859 1.00 93.38 302 LEU A C 1
ATOM 2452 O O . LEU A 1 302 ? -2.946 -11.142 14.915 1.00 93.38 302 LEU A O 1
ATOM 2456 N N . GLU A 1 303 ? -2.712 -13.090 13.844 1.00 92.44 303 GLU A N 1
ATOM 2457 C CA . GLU A 1 303 ? -2.794 -13.951 15.027 1.00 92.44 303 GLU A CA 1
ATOM 2458 C C . GLU A 1 303 ? -1.687 -13.635 16.039 1.00 92.44 303 GLU A C 1
ATOM 2460 O O . GLU A 1 303 ? -1.917 -13.633 17.249 1.00 92.44 303 GLU A O 1
ATOM 2465 N N . THR A 1 304 ? -0.489 -13.331 15.537 1.00 89.81 304 THR A N 1
ATOM 2466 C CA . THR A 1 304 ? 0.704 -13.023 16.336 1.00 89.81 304 THR A CA 1
ATOM 2467 C C . THR A 1 304 ? 0.891 -11.526 16.579 1.00 89.81 304 THR A C 1
ATOM 2469 O O . THR A 1 304 ? 1.936 -11.121 17.082 1.00 89.81 304 THR A O 1
ATOM 2472 N N . LEU A 1 305 ? -0.078 -10.684 16.199 1.00 90.75 305 LEU A N 1
ATOM 2473 C CA . LEU A 1 305 ? 0.037 -9.241 16.371 1.00 90.75 305 LEU A CA 1
ATOM 2474 C C . LEU A 1 305 ? 0.027 -8.886 17.864 1.00 90.75 305 LEU A C 1
ATOM 2476 O O . LEU A 1 305 ? -0.963 -9.107 18.571 1.00 90.75 305 LEU A O 1
ATOM 2480 N N . GLU A 1 306 ? 1.121 -8.301 18.343 1.00 90.25 306 GLU A N 1
ATOM 2481 C CA . GLU A 1 306 ? 1.224 -7.839 19.722 1.00 90.25 306 GLU A CA 1
ATOM 2482 C C . GLU A 1 306 ? 0.459 -6.525 19.910 1.00 90.25 306 GLU A C 1
ATOM 2484 O O . GLU A 1 306 ? 0.834 -5.466 19.406 1.00 90.25 306 GLU A O 1
ATOM 2489 N N . LEU A 1 307 ? -0.654 -6.584 20.645 1.00 90.69 307 LEU A N 1
ATOM 2490 C CA . LEU A 1 307 ? -1.535 -5.426 20.799 1.00 90.69 307 LEU A CA 1
ATOM 2491 C C . LEU A 1 307 ? -1.120 -4.492 21.945 1.00 90.69 307 LEU A C 1
ATOM 2493 O O . LEU A 1 307 ? -1.462 -3.306 21.905 1.00 90.69 307 LEU A O 1
ATOM 2497 N N . HIS A 1 308 ? -0.394 -4.994 22.953 1.00 90.75 308 HIS A N 1
ATOM 2498 C CA . HIS A 1 308 ? 0.066 -4.224 24.124 1.00 90.75 308 HIS A CA 1
ATOM 2499 C C . HIS A 1 308 ? -1.023 -3.288 24.669 1.00 90.75 308 HIS A C 1
ATOM 2501 O O . HIS A 1 308 ? -0.865 -2.068 24.726 1.00 90.75 308 HIS A O 1
ATOM 2507 N N . ILE A 1 309 ? -2.197 -3.858 24.964 1.00 89.44 309 ILE A N 1
ATOM 2508 C CA . ILE A 1 309 ? -3.405 -3.094 25.313 1.00 89.44 309 ILE A CA 1
ATOM 2509 C C . ILE A 1 309 ? -3.226 -2.291 26.606 1.00 89.44 309 ILE A C 1
ATOM 2511 O O . ILE A 1 309 ? -3.831 -1.232 26.748 1.00 89.44 309 ILE A O 1
ATOM 2515 N N . ASP A 1 310 ? -2.357 -2.733 27.511 1.00 84.94 310 ASP A N 1
ATOM 2516 C CA . ASP A 1 310 ? -2.092 -2.050 28.781 1.00 84.94 310 ASP A CA 1
ATOM 2517 C C . ASP A 1 310 ? -1.515 -0.634 28.598 1.00 84.94 310 ASP A C 1
ATOM 2519 O O . ASP A 1 310 ? -1.658 0.223 29.474 1.00 84.94 310 ASP A O 1
ATOM 2523 N N . GLU A 1 311 ? -0.943 -0.332 27.426 1.00 88.56 311 GLU A N 1
ATOM 2524 C CA . GLU A 1 311 ? -0.423 0.996 27.086 1.00 88.56 311 GLU A CA 1
ATOM 2525 C C . GLU A 1 311 ? -1.490 2.102 27.089 1.00 88.56 311 GLU A C 1
ATOM 2527 O O . GLU A 1 311 ? -1.141 3.280 27.200 1.00 88.56 311 GLU A O 1
ATOM 2532 N N . ILE A 1 312 ? -2.788 1.766 27.042 1.00 88.50 312 ILE A N 1
ATOM 2533 C CA . ILE A 1 312 ? -3.871 2.761 27.168 1.00 88.50 312 ILE A CA 1
ATOM 2534 C C . ILE A 1 312 ? -3.788 3.568 28.473 1.00 88.50 312 ILE A C 1
ATOM 2536 O O . ILE A 1 312 ? -4.314 4.679 28.543 1.00 88.50 312 ILE A O 1
ATOM 2540 N N . TRP A 1 313 ? -3.117 3.033 29.497 1.00 85.00 313 TRP A N 1
ATOM 2541 C CA . TRP A 1 313 ? -2.968 3.664 30.808 1.00 85.00 313 TRP A CA 1
ATOM 2542 C C . TRP A 1 313 ? -1.677 4.474 30.968 1.00 85.00 313 TRP A C 1
ATOM 2544 O O . TRP A 1 313 ? -1.576 5.277 31.897 1.00 85.00 313 TRP A O 1
ATOM 2554 N N . VAL A 1 314 ? -0.684 4.302 30.089 1.00 71.75 314 VAL A N 1
ATOM 2555 C CA . VAL A 1 314 ? 0.670 4.866 30.268 1.00 71.75 314 VAL A CA 1
ATOM 2556 C C . VAL A 1 314 ? 0.668 6.403 30.220 1.00 71.75 314 VAL A C 1
ATOM 2558 O O . VAL A 1 314 ? 1.435 7.041 30.936 1.00 71.75 314 VAL A O 1
ATOM 2561 N N . ASN A 1 315 ? -0.293 7.017 29.522 1.00 51.69 315 ASN A N 1
ATOM 2562 C CA . ASN A 1 315 ? -0.472 8.477 29.486 1.00 51.69 315 ASN A CA 1
ATOM 2563 C C . ASN A 1 315 ? -1.307 9.062 30.648 1.00 51.69 315 ASN A C 1
ATOM 2565 O O . ASN A 1 315 ? -1.524 10.275 30.688 1.00 51.69 315 ASN A O 1
ATOM 2569 N N . ASN A 1 316 ? -1.776 8.241 31.597 1.00 44.81 316 ASN A N 1
ATOM 2570 C CA . ASN A 1 316 ? -2.508 8.723 32.778 1.00 44.81 316 ASN A CA 1
ATOM 2571 C C . ASN A 1 316 ? -1.599 8.993 33.991 1.00 44.81 316 ASN A C 1
ATOM 2573 O O . ASN A 1 316 ? -2.050 9.618 34.947 1.00 44.81 316 ASN A O 1
ATOM 2577 N N . LYS A 1 317 ? -0.324 8.577 33.962 1.00 42.91 317 LYS A N 1
ATOM 2578 C CA . LYS A 1 317 ? 0.609 8.760 35.092 1.00 42.91 317 LYS A CA 1
ATOM 2579 C C . LYS A 1 317 ? 1.288 10.136 35.153 1.00 42.91 317 LYS A C 1
ATOM 2581 O O . LYS A 1 317 ? 1.861 10.468 36.181 1.00 42.91 317 LYS A O 1
ATOM 2586 N N . THR A 1 318 ? 1.206 10.960 34.110 1.00 39.31 318 THR A N 1
ATOM 2587 C CA . THR A 1 318 ? 1.892 12.269 34.052 1.00 39.31 318 THR A CA 1
ATOM 2588 C C . THR A 1 318 ? 1.068 13.450 34.581 1.00 39.31 318 THR A C 1
ATOM 2590 O O . THR A 1 318 ? 1.494 14.588 34.447 1.00 39.31 318 THR A O 1
ATOM 2593 N N . GLY A 1 319 ? -0.105 13.216 35.183 1.00 37.69 319 GLY A N 1
ATOM 2594 C CA . GLY A 1 319 ? -1.023 14.285 35.610 1.00 37.69 319 GLY A CA 1
ATOM 2595 C C . GLY A 1 319 ? -1.223 14.469 37.117 1.00 37.69 319 GLY A C 1
ATOM 2596 O O . GLY A 1 319 ? -2.140 15.194 37.482 1.00 37.69 319 GLY A O 1
ATOM 2597 N N . LEU A 1 320 ? -0.451 13.801 37.984 1.00 37.25 320 LEU A N 1
ATOM 2598 C CA . LEU A 1 320 ? -0.707 13.788 39.438 1.00 37.25 320 LEU A CA 1
ATOM 2599 C C . LEU A 1 320 ? 0.447 14.292 40.326 1.00 37.25 320 LEU A C 1
ATOM 2601 O O . LEU A 1 320 ? 0.312 14.237 41.540 1.00 37.25 320 LEU A O 1
ATOM 2605 N N . ASN A 1 321 ? 1.532 14.844 39.764 1.00 33.09 321 ASN A N 1
ATOM 2606 C CA . ASN A 1 321 ? 2.706 15.260 40.555 1.00 33.09 321 ASN A CA 1
ATOM 2607 C C . ASN A 1 321 ? 3.034 16.771 40.514 1.00 33.09 321 ASN A C 1
ATOM 2609 O O . ASN A 1 321 ? 4.162 17.139 40.823 1.00 33.09 321 ASN A O 1
ATOM 2613 N N . GLU A 1 322 ? 2.093 17.657 40.165 1.00 36.22 322 GLU A N 1
ATOM 2614 C CA . GLU A 1 322 ? 2.350 19.119 40.129 1.00 36.22 322 GLU A CA 1
ATOM 2615 C C . GLU A 1 322 ? 1.555 19.957 41.148 1.00 36.22 322 GLU A C 1
ATOM 2617 O O . GLU A 1 322 ? 1.506 21.178 41.040 1.00 36.22 322 GLU A O 1
ATOM 2622 N N . THR A 1 323 ? 0.981 19.358 42.194 1.00 37.25 323 THR A N 1
ATOM 2623 C CA . THR A 1 323 ? 0.362 20.132 43.292 1.00 37.25 323 THR A CA 1
ATOM 2624 C C . THR A 1 323 ? 0.805 19.651 44.663 1.00 37.25 323 THR A C 1
ATOM 2626 O O . THR A 1 323 ? -0.027 19.307 45.491 1.00 37.25 323 THR A O 1
ATOM 2629 N N . GLU A 1 324 ? 2.115 19.627 44.894 1.00 37.59 324 GLU A N 1
ATOM 2630 C CA . GLU A 1 324 ? 2.695 19.659 46.241 1.00 37.59 324 GLU A CA 1
ATOM 2631 C C . GLU A 1 324 ? 4.155 20.129 46.144 1.00 37.59 324 GLU A C 1
ATOM 2633 O O . GLU A 1 324 ? 5.091 19.331 46.075 1.00 37.59 324 GLU A O 1
ATOM 2638 N N . LYS A 1 325 ? 4.337 21.452 46.067 1.00 33.34 325 LYS A N 1
ATOM 2639 C CA . LYS A 1 325 ? 5.482 22.177 46.631 1.00 33.34 325 LYS A CA 1
ATOM 2640 C C . LYS A 1 325 ? 5.221 23.673 46.678 1.00 33.34 325 LYS A C 1
ATOM 2642 O O . LYS A 1 325 ? 4.709 24.205 45.670 1.00 33.34 325 LYS A O 1
#

Nearest PDB structures (foldseek):
  3n1b-assembly2_B  TM=9.235E-01  e=9.398E-08  Mus musculus
  3n1e-assembly2_B  TM=8.990E-01  e=2.050E-07  Mus musculus
  8f5h-assembly1_A  TM=9.760E-01  e=1.275E-05  Mus musculus
  2fji-assembly1_1  TM=4.875E-01  e=1.363E-02  Saccharomyces cerevisiae

Solvent-accessible surface area (backbone atoms only — not comparable to full-atom values): 18883 Å² total; per-residue (Å²): 135,80,70,70,45,80,37,68,32,48,48,72,58,48,52,50,47,53,42,37,72,78,60,36,58,82,57,48,74,73,56,54,66,57,69,76,72,66,80,97,71,84,94,78,88,65,56,34,74,44,40,68,56,94,94,44,68,40,42,33,31,62,70,49,56,54,50,50,51,51,52,49,53,52,49,50,51,44,60,69,40,50,86,82,48,62,70,66,58,52,53,50,53,52,51,51,51,53,48,53,54,49,51,50,53,53,50,49,44,43,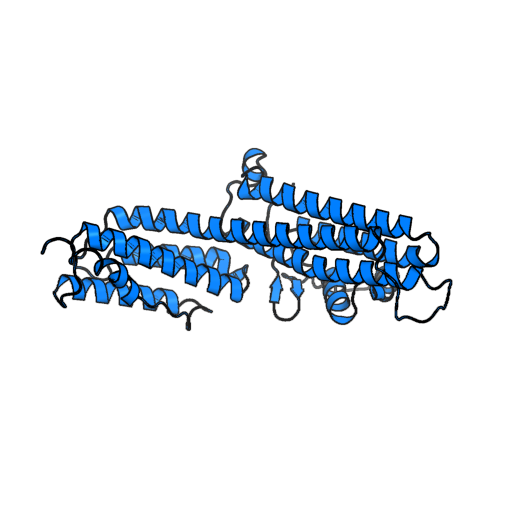29,57,79,64,41,38,34,41,76,73,64,58,39,94,67,90,44,64,45,44,44,32,36,48,39,36,34,50,52,56,51,52,58,47,50,58,49,51,50,53,40,52,55,50,54,64,58,60,64,54,62,91,52,91,68,81,89,85,78,82,74,80,48,72,65,59,57,51,53,52,51,52,50,54,53,50,55,48,55,51,50,54,50,40,50,52,44,53,52,51,50,50,49,59,55,47,54,53,48,52,62,47,52,74,77,60,73,81,58,86,61,78,70,30,72,46,57,51,49,50,50,52,53,52,51,53,52,45,72,50,28,65,90,41,42,51,70,68,56,50,44,51,52,52,52,52,49,49,51,51,50,38,54,54,49,30,54,50,36,59,75,69,68,61,62,94,73,82,42,75,54,38,53,51,46,52,54,32,51,52,51,50,53,55,56,53,38,68,40,90,87,33,60,84,61,84,72,68,70,73,59,40,54,65,80,65,72,84,78,78,84,87,86,83,132

pLDDT: mean 85.25, std 17.22, range [33.09, 98.5]

Secondary structure (DSSP, 8-state):
-------PBPHHHHHHHHHHHHH-GGGTHHHHHHHHH--SS-S----BSSEEETTEEE---HHHHHHHHHHHHHHHHHHHHTTTS-HHHHHHHHHHHHHHHHHHHHHHHHHHTT-HHHHTTSSS---HHHHHHHHHHHHHHHHHHHHHHHHHHHHHHHTTTTS---SS--PPPHHHHHHHHHHHHHHHHHHHHHHHHHHHHHHHHHHHHHHHHTT--S-SSSS-HHHHHHHHHHHHHHHHHTTTS-HHHHHHHHHHHHHHHHHHHHHHHHHTT---SSSHHHHHHHHHHHHHHHHHTTSTT-TT----GGGGGGGGGGGSSSS--

Radius of gyration: 26.16 Å; Cα contacts (8 Å, |Δi|>4): 302; chains: 1; bounding box: 66×46×82 Å

Sequence (325 aa):
SEQWRQVQVPRPLQTLVDHIQLNGFINIDQLSMTITTNSTTTNSNISNDCAHIQNETFILPNCCLKLFTIIIDYCQCSTFLYIHTPKYVISDIQHRLIEILNIFNSKTCQLILGAGAVKIGTIKSISAKILALTSRCLQFILYFLLKIKEHFDILQQFSTNNELTIASTATPTISFLSSNKQFEQLIKLYNEHIDEIHQKLLTIIEQTFVAALSKYEVRAPVPSEYFRTLSTEISRFYNAISTIVSHTDLQYLFTHLNQIFKRLLAKRLKQLKIINDGGPQYDLLTRDLRYYSKQVQKLHGLETLELHIDEIWVNNKTGLNETEK